Protein AF-A0AAE3IXN6-F1 (afdb_monomer)

pLDDT: mean 82.06, std 19.09, range [36.88, 98.06]

Foldseek 3Di:
DDDDDDDDDDDDDDDDDDDDDDDDPDDPPDPDDPPPPPPPCPDDPLCVVLVVQVWHWDWDADPVGIFIWTAHPVGDIDGSVVVVCVVCVDDDPPPDQLQVVLVVQVWHADPPPQWTQHPVRDIDRSVVVSVVVCVVVPPPDDQLCVVLVVQVWHWDWDADPVRDIFIWTQHPVRDIDGSVVVSVVVVD

Structure (mmCIF, N/CA/C/O backbone):
data_AF-A0AAE3IXN6-F1
#
_entry.id   AF-A0AAE3IXN6-F1
#
loop_
_atom_site.group_PDB
_atom_site.id
_atom_site.type_symbol
_atom_site.label_atom_id
_atom_site.label_alt_id
_atom_site.label_comp_id
_atom_site.label_asym_id
_atom_site.label_entity_id
_atom_site.label_seq_id
_atom_site.pdbx_PDB_ins_code
_atom_site.Cartn_x
_atom_site.Cartn_y
_atom_site.Cartn_z
_atom_site.occupancy
_atom_site.B_iso_or_equiv
_atom_site.auth_seq_id
_atom_site.auth_comp_id
_atom_site.auth_asym_id
_atom_site.auth_atom_id
_atom_site.pdbx_PDB_model_num
ATOM 1 N N . MET A 1 1 ? 26.794 89.512 37.791 1.00 39.97 1 MET A N 1
ATOM 2 C CA . MET A 1 1 ? 26.895 89.174 39.229 1.00 39.97 1 MET A CA 1
ATOM 3 C C . MET A 1 1 ? 25.916 90.018 40.032 1.00 39.97 1 MET A C 1
ATOM 5 O O . MET A 1 1 ? 26.066 91.231 40.063 1.00 39.97 1 MET A O 1
ATOM 9 N N . LYS A 1 2 ? 24.921 89.385 40.660 1.00 36.88 2 LYS A N 1
ATOM 10 C CA . LYS A 1 2 ? 24.116 89.926 41.770 1.00 36.88 2 LYS A CA 1
ATOM 11 C C . LYS A 1 2 ? 23.494 88.700 42.472 1.00 36.88 2 LYS A C 1
ATOM 13 O O . LYS A 1 2 ? 22.852 87.924 41.767 1.00 36.88 2 LYS A O 1
ATOM 18 N N . PRO A 1 3 ? 23.801 88.416 43.750 1.00 42.72 3 PRO A N 1
ATOM 19 C CA . PRO A 1 3 ? 23.493 87.119 44.357 1.00 42.72 3 PRO A CA 1
ATOM 20 C C . PRO A 1 3 ? 22.043 87.000 44.851 1.00 42.72 3 PRO A C 1
ATOM 22 O O . PRO A 1 3 ? 21.331 87.991 44.989 1.00 42.72 3 PRO A O 1
ATOM 25 N N . SER A 1 4 ? 21.639 85.752 45.102 1.00 46.09 4 SER A N 1
ATOM 26 C CA . SER A 1 4 ? 20.336 85.350 45.663 1.00 46.09 4 SER A CA 1
ATOM 27 C C . SER A 1 4 ? 20.307 85.450 47.204 1.00 46.09 4 SER A C 1
ATOM 29 O O . SER A 1 4 ? 21.249 85.977 47.789 1.00 46.09 4 SER A O 1
ATOM 31 N N . ILE A 1 5 ? 19.274 84.837 47.815 1.00 49.41 5 ILE A N 1
ATOM 32 C CA . ILE A 1 5 ? 18.905 84.690 49.249 1.00 49.41 5 ILE A CA 1
ATOM 33 C C . ILE A 1 5 ? 17.686 85.578 49.582 1.00 49.41 5 ILE A C 1
ATOM 35 O O . ILE A 1 5 ? 17.709 86.768 49.301 1.00 49.41 5 ILE A O 1
ATOM 39 N N . GLY A 1 6 ? 16.592 85.082 50.177 1.00 40.25 6 GLY A N 1
ATOM 40 C CA . GLY A 1 6 ? 16.242 83.704 50.560 1.00 40.25 6 GLY A CA 1
ATOM 41 C C . GLY A 1 6 ? 15.342 83.655 51.810 1.00 40.25 6 GLY A C 1
ATOM 42 O O . GLY A 1 6 ? 15.156 84.669 52.468 1.00 40.25 6 GLY A O 1
ATOM 43 N N . PHE A 1 7 ? 14.866 82.454 52.161 1.00 43.09 7 PHE A N 1
ATOM 44 C CA . PHE A 1 7 ? 14.302 82.068 53.473 1.00 43.09 7 PHE A CA 1
ATOM 45 C C . PHE A 1 7 ? 12.886 82.551 53.915 1.00 43.09 7 PHE A C 1
ATOM 47 O O . PHE A 1 7 ? 12.708 83.555 54.594 1.00 43.09 7 PHE A O 1
ATOM 54 N N . THR A 1 8 ? 11.932 81.615 53.750 1.00 37.69 8 THR A N 1
ATOM 55 C CA . THR A 1 8 ? 11.086 80.982 54.807 1.00 37.69 8 THR A CA 1
ATOM 56 C C . THR A 1 8 ? 9.690 81.468 55.264 1.00 37.69 8 THR A C 1
ATOM 58 O O . THR A 1 8 ? 9.488 82.601 55.673 1.00 37.69 8 THR A O 1
ATOM 61 N N . PHE A 1 9 ? 8.846 80.427 55.442 1.00 41.91 9 PHE A N 1
ATOM 62 C CA . PHE A 1 9 ? 7.819 80.174 56.482 1.00 41.91 9 PHE A CA 1
ATOM 63 C C . PHE A 1 9 ? 6.418 80.830 56.418 1.00 41.91 9 PHE A C 1
ATOM 65 O O . PHE A 1 9 ? 6.248 81.929 55.913 1.00 41.91 9 PHE A O 1
ATOM 72 N N . ILE A 1 10 ? 5.450 80.121 57.053 1.00 51.53 10 ILE A N 1
ATOM 73 C CA . ILE A 1 10 ? 4.076 80.540 57.458 1.00 51.53 10 ILE A CA 1
ATOM 74 C C . ILE A 1 10 ? 3.079 80.681 56.271 1.00 51.53 10 ILE A C 1
ATOM 76 O O . ILE A 1 10 ? 3.419 81.244 55.245 1.00 51.53 10 ILE A O 1
ATOM 80 N N . SER A 1 11 ? 1.825 80.186 56.290 1.00 48.50 11 SER A N 1
ATOM 81 C CA . SER A 1 11 ? 1.060 79.365 57.258 1.00 48.50 11 SER A CA 1
ATOM 82 C C . SER A 1 11 ? -0.047 78.532 56.568 1.00 48.50 11 SER A C 1
ATOM 84 O O . SER A 1 11 ? -0.510 78.850 55.479 1.00 48.50 11 SER A O 1
ATOM 86 N N . LYS A 1 12 ? -0.541 77.509 57.283 1.00 43.62 12 LYS A N 1
ATOM 87 C CA . LYS A 1 12 ? -1.856 76.851 57.121 1.00 43.62 12 LYS A CA 1
ATOM 88 C C . LYS A 1 12 ? -3.003 77.858 56.866 1.00 43.62 12 LYS A C 1
ATOM 90 O O . LYS A 1 12 ? -3.070 78.841 57.609 1.00 43.62 12 LYS A O 1
ATOM 95 N N . ARG A 1 13 ? -4.004 77.494 56.039 1.00 50.91 13 ARG A N 1
ATOM 96 C CA . ARG A 1 13 ? -5.366 77.046 56.471 1.00 50.91 13 ARG A CA 1
ATOM 97 C C . ARG A 1 13 ? -6.358 76.839 55.298 1.00 50.91 13 ARG A C 1
ATOM 99 O O . ARG A 1 13 ? -6.467 77.709 54.456 1.00 50.91 13 ARG A O 1
ATOM 106 N N . LEU A 1 14 ? -7.113 75.730 55.382 1.00 47.62 14 LEU A N 1
ATOM 107 C CA . LEU A 1 14 ? -8.522 75.467 54.982 1.00 47.62 14 LEU A CA 1
ATOM 108 C C . LEU A 1 14 ? -9.118 75.936 53.626 1.00 47.62 14 LEU A C 1
ATOM 110 O O . LEU A 1 14 ? -8.958 77.076 53.217 1.00 47.62 14 LEU A O 1
ATOM 114 N N . THR A 1 15 ? -10.044 75.095 53.119 1.00 48.94 15 THR A N 1
ATOM 115 C CA . THR A 1 15 ? -11.149 75.381 52.157 1.00 48.94 15 THR A CA 1
ATOM 116 C C . THR A 1 15 ? -10.756 75.787 50.716 1.00 48.94 15 THR A C 1
ATOM 118 O O . THR A 1 15 ? -9.738 76.429 50.518 1.00 48.94 15 THR A O 1
ATOM 121 N N . ALA A 1 16 ? -11.491 75.434 49.646 1.00 48.00 16 ALA A N 1
ATOM 122 C CA . ALA A 1 16 ? -12.762 74.694 49.508 1.00 48.00 16 ALA A CA 1
ATOM 123 C C . ALA A 1 16 ? -12.749 73.701 48.304 1.00 48.00 16 ALA A C 1
ATOM 125 O O . ALA A 1 16 ? -11.722 73.504 47.664 1.00 48.00 16 ALA A O 1
ATOM 126 N N . LEU A 1 17 ? -13.893 73.054 48.044 1.00 46.88 17 LEU A N 1
ATOM 127 C CA . LEU A 1 17 ? -14.167 72.033 47.006 1.00 46.88 17 LEU A CA 1
ATOM 128 C C . LEU A 1 17 ? -14.780 72.674 45.722 1.00 46.88 17 LEU A C 1
ATOM 130 O O . LEU A 1 17 ? -15.096 73.858 45.779 1.00 46.88 17 LEU A O 1
ATOM 134 N N . ILE A 1 18 ? -15.080 71.872 44.669 1.00 53.38 18 ILE A N 1
ATOM 135 C CA . ILE A 1 18 ? -15.956 72.179 43.485 1.00 53.38 18 ILE A CA 1
ATOM 136 C C . ILE A 1 18 ? -15.229 73.043 42.414 1.00 53.38 18 ILE A C 1
ATOM 138 O O . ILE A 1 18 ? -14.608 74.028 42.787 1.00 53.38 18 ILE A O 1
ATOM 142 N N . LEU A 1 19 ? -15.198 72.815 41.082 1.00 43.69 19 LEU A N 1
ATOM 143 C CA . LEU A 1 19 ? -15.703 71.861 40.040 1.00 43.69 19 LEU A CA 1
ATOM 144 C C . LEU A 1 19 ? -14.675 71.929 38.851 1.00 43.69 19 LEU A C 1
ATOM 146 O O . LEU A 1 19 ? -13.867 72.853 38.861 1.00 43.69 19 LEU A O 1
ATOM 150 N N . LEU A 1 20 ? -14.572 71.132 37.768 1.00 52.44 20 LEU A N 1
ATOM 151 C CA . LEU A 1 20 ? -15.199 69.934 37.141 1.00 52.44 20 LEU A CA 1
ATOM 152 C C . LEU A 1 20 ? -14.191 68.740 37.207 1.00 52.44 20 LEU A C 1
ATOM 154 O O . LEU A 1 20 ? -13.102 68.926 37.739 1.00 52.44 20 LEU A O 1
ATOM 158 N N . ILE A 1 21 ? -14.391 67.473 36.801 1.00 59.03 21 ILE A N 1
ATOM 159 C CA . ILE A 1 21 ? -15.314 66.687 35.937 1.00 59.03 21 ILE A CA 1
ATOM 160 C C . ILE A 1 21 ? -14.877 66.461 34.462 1.00 59.03 21 ILE A C 1
ATOM 162 O O . ILE A 1 21 ? -15.082 67.298 33.593 1.00 59.03 21 ILE A O 1
ATOM 166 N N . ALA A 1 22 ? -14.373 65.235 34.237 1.00 52.53 22 ALA A N 1
ATOM 167 C CA . ALA A 1 22 ? -14.357 64.399 33.022 1.00 52.53 22 ALA A CA 1
ATOM 168 C C . ALA A 1 22 ? -13.796 64.951 31.690 1.00 52.53 22 ALA A C 1
ATOM 170 O O . ALA A 1 22 ? -14.487 65.601 30.909 1.00 52.53 22 ALA A O 1
ATOM 171 N N . THR A 1 23 ? -12.588 64.499 31.335 1.00 58.66 23 THR A N 1
ATOM 172 C CA . THR A 1 23 ? -12.151 64.396 29.934 1.00 58.66 23 THR A CA 1
ATOM 173 C C . THR A 1 23 ? -12.966 63.327 29.195 1.00 58.66 23 THR A C 1
ATOM 175 O O . THR A 1 23 ? -13.187 62.225 29.697 1.00 58.66 23 THR A O 1
ATOM 178 N N . PHE A 1 24 ? -13.427 63.657 27.988 1.00 53.34 24 PHE A N 1
ATOM 179 C CA . PHE A 1 24 ? -14.389 62.858 27.225 1.00 53.34 24 PHE A CA 1
ATOM 180 C C . PHE A 1 24 ? -13.701 61.691 26.489 1.00 53.34 24 PHE A C 1
ATOM 182 O O . PHE A 1 24 ? -13.353 61.787 25.313 1.00 53.34 24 PHE A O 1
ATOM 189 N N . GLY A 1 25 ? -13.454 60.593 27.208 1.00 53.88 25 GLY A N 1
ATOM 190 C CA . GLY A 1 25 ? -12.838 59.377 26.670 1.00 53.88 25 GLY A CA 1
ATOM 191 C C . GLY A 1 25 ? -13.779 58.592 25.754 1.00 53.88 25 GLY A C 1
ATOM 192 O O . GLY A 1 25 ? -14.397 57.629 26.198 1.00 53.88 25 GLY A O 1
ATOM 193 N N . ILE A 1 26 ? -13.881 58.993 24.483 1.00 60.22 26 ILE A N 1
ATOM 194 C CA . ILE A 1 26 ? -14.631 58.250 23.460 1.00 60.22 26 ILE A CA 1
ATOM 195 C C . ILE A 1 26 ? -13.911 56.925 23.190 1.00 60.22 26 ILE A C 1
ATOM 197 O O . ILE A 1 26 ? -12.890 56.886 22.503 1.00 60.22 26 ILE A O 1
ATOM 201 N N . THR A 1 27 ? -14.445 55.828 23.722 1.00 58.03 27 THR A N 1
ATOM 202 C CA . THR A 1 27 ? -14.003 54.484 23.356 1.00 58.03 27 THR A CA 1
ATOM 203 C C . THR A 1 27 ? -14.466 54.171 21.935 1.00 58.03 27 THR A C 1
ATOM 205 O O . THR A 1 27 ? -15.652 54.249 21.616 1.00 58.03 27 THR A O 1
ATOM 208 N N . ILE A 1 28 ? -13.522 53.813 21.063 1.00 56.34 28 ILE A N 1
ATOM 209 C CA . ILE A 1 28 ? -13.835 53.344 19.711 1.00 56.34 28 ILE A CA 1
ATOM 210 C C . ILE A 1 28 ? -14.429 51.941 19.853 1.00 56.34 28 ILE A C 1
ATOM 212 O O . ILE A 1 28 ? -13.701 50.958 19.987 1.00 56.34 28 ILE A O 1
ATOM 216 N N . PHE A 1 29 ? -15.758 51.854 19.885 1.00 56.28 29 PHE A N 1
ATOM 217 C CA . PHE A 1 29 ? -16.466 50.579 19.915 1.00 56.28 29 PHE A CA 1
ATOM 218 C C . PHE A 1 29 ? -16.422 49.957 18.516 1.00 56.28 29 PHE A C 1
ATOM 220 O O . PHE A 1 29 ? -17.331 50.146 17.711 1.00 56.28 29 PHE A O 1
ATOM 227 N N . SER A 1 30 ? -15.328 49.260 18.208 1.00 61.34 30 SER A N 1
ATOM 228 C CA . SER A 1 30 ? -15.208 48.476 16.980 1.00 61.34 30 SER A CA 1
ATOM 229 C C . SER A 1 30 ? -16.213 47.319 17.015 1.00 61.34 30 SER A C 1
ATOM 231 O O . SER A 1 30 ? -16.091 46.460 17.892 1.00 61.34 30 SER A O 1
ATOM 233 N N . PRO A 1 31 ? -17.180 47.240 16.083 1.00 56.56 31 PRO A N 1
ATOM 234 C CA . PRO A 1 31 ? -17.966 46.032 15.902 1.00 56.56 31 PRO A CA 1
ATOM 235 C C . PRO A 1 31 ? -17.074 44.997 15.208 1.00 56.56 31 PRO A C 1
ATOM 237 O O . PRO A 1 31 ? -17.004 44.960 13.983 1.00 56.56 31 PRO A O 1
ATOM 240 N N . SER A 1 32 ? -16.344 44.198 15.990 1.00 52.75 32 SER A N 1
ATOM 241 C CA . SER A 1 32 ? -15.587 43.061 15.456 1.00 52.75 32 SER A CA 1
ATOM 242 C C . SER A 1 32 ? -16.515 42.128 14.680 1.00 52.75 32 SER A C 1
ATOM 244 O O . SER A 1 32 ? -17.648 41.876 15.100 1.00 52.75 32 SER A O 1
ATOM 246 N N . ASP A 1 33 ? -16.031 41.646 13.539 1.00 52.72 33 ASP A N 1
ATOM 247 C CA . ASP A 1 33 ? -16.849 41.004 12.520 1.00 52.72 33 ASP A CA 1
ATOM 248 C C . ASP A 1 33 ? -17.653 39.815 13.054 1.00 52.72 33 ASP A C 1
ATOM 250 O O . ASP A 1 33 ? -17.122 38.871 13.636 1.00 52.72 33 ASP A O 1
ATOM 254 N N . THR A 1 34 ? -18.956 39.846 12.785 1.00 50.12 34 THR A N 1
ATOM 255 C CA . THR A 1 34 ? -19.866 38.705 12.950 1.00 50.12 34 THR A CA 1
ATOM 256 C C . THR A 1 34 ? -20.477 38.313 11.607 1.00 50.12 34 THR A C 1
ATOM 258 O O . THR A 1 34 ? -21.665 38.011 11.496 1.00 50.12 34 THR A O 1
ATOM 261 N N . LEU A 1 35 ? -19.620 38.216 10.581 1.00 52.38 35 LEU A N 1
ATOM 262 C CA . LEU A 1 35 ? -19.821 37.173 9.579 1.00 52.38 35 LEU A CA 1
ATOM 263 C C . LEU A 1 35 ? -19.609 35.833 10.288 1.00 52.38 35 LEU A C 1
ATOM 265 O O . LEU A 1 35 ? -18.499 35.311 10.356 1.00 52.38 35 LEU A O 1
ATOM 269 N N . ALA A 1 36 ? -20.692 35.301 10.853 1.00 53.06 36 ALA A N 1
ATOM 270 C CA . ALA A 1 36 ? -20.756 33.897 11.202 1.00 53.06 36 ALA A CA 1
ATOM 271 C C . ALA A 1 36 ? -20.635 33.113 9.892 1.00 53.06 36 ALA A C 1
ATOM 273 O O . ALA A 1 36 ? 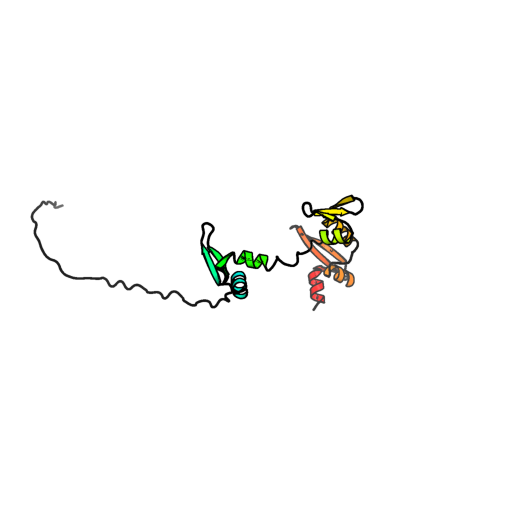-21.581 33.069 9.103 1.00 53.06 36 ALA A O 1
ATOM 274 N N . ASP A 1 37 ? -19.448 32.558 9.647 1.00 48.81 37 ASP A N 1
ATOM 275 C CA . ASP A 1 37 ? -19.230 31.618 8.559 1.00 48.81 37 ASP A CA 1
ATOM 276 C C . ASP A 1 37 ? -20.262 30.494 8.683 1.00 48.81 37 ASP A C 1
ATOM 278 O O . ASP A 1 37 ? -20.284 29.755 9.669 1.00 48.81 37 ASP A O 1
ATOM 282 N N . ALA A 1 38 ? -21.127 30.368 7.677 1.00 55.22 38 ALA A N 1
ATOM 283 C CA . ALA A 1 38 ? -22.054 29.250 7.548 1.00 55.22 38 ALA A CA 1
ATOM 284 C C . ALA A 1 38 ? -21.316 28.017 6.996 1.00 55.22 38 ALA A C 1
ATOM 286 O O . ALA A 1 38 ? -21.813 27.320 6.108 1.00 55.22 38 ALA A O 1
ATOM 287 N N . GLY A 1 39 ? -20.109 27.775 7.516 1.00 53.00 39 GLY A N 1
ATOM 288 C CA . GLY A 1 39 ? -19.308 26.603 7.234 1.00 53.00 39 GLY A CA 1
ATOM 289 C C . GLY A 1 39 ? -20.132 25.364 7.545 1.00 53.00 39 GLY A C 1
ATOM 290 O O . GLY A 1 39 ? -20.811 25.293 8.573 1.00 53.00 39 GLY A O 1
ATOM 291 N N . VAL A 1 40 ? -20.113 24.401 6.623 1.00 53.16 40 VAL A N 1
ATOM 292 C CA . VAL A 1 40 ? -20.926 23.187 6.721 1.00 53.16 40 VAL A CA 1
ATOM 293 C C . VAL A 1 40 ? -20.535 22.440 7.992 1.00 53.16 40 VAL A C 1
ATOM 295 O O . VAL A 1 40 ? -19.492 21.788 8.053 1.00 53.16 40 VAL A O 1
ATOM 298 N N . THR A 1 41 ? -21.382 22.539 9.016 1.00 64.19 41 THR A N 1
ATOM 299 C CA . THR A 1 41 ? -21.223 21.836 10.285 1.00 64.19 41 THR A CA 1
ATOM 300 C C . THR A 1 41 ? -21.509 20.359 10.064 1.00 64.19 41 THR A C 1
ATOM 302 O O . THR A 1 41 ? -22.615 19.875 10.297 1.00 64.19 41 THR A O 1
ATOM 305 N N . LEU A 1 42 ? -20.489 19.636 9.590 1.00 78.75 42 LEU A N 1
ATOM 306 C CA . LEU A 1 42 ? -20.501 18.182 9.514 1.00 78.75 42 LEU A CA 1
ATOM 307 C C . LEU A 1 42 ? -20.862 17.644 10.902 1.00 78.75 42 LEU A C 1
ATOM 309 O O . LEU A 1 42 ? -20.085 17.768 11.852 1.00 78.75 42 LEU A O 1
ATOM 313 N N . ALA A 1 43 ? -22.080 17.119 11.026 1.00 88.56 43 ALA A N 1
ATOM 314 C CA . ALA A 1 43 ? -22.611 16.676 12.301 1.00 88.56 43 ALA A CA 1
ATOM 315 C C . ALA A 1 43 ? -21.716 15.567 12.867 1.00 88.56 43 ALA A C 1
ATOM 317 O O . ALA A 1 43 ? -21.318 14.662 12.135 1.00 88.56 43 ALA A O 1
ATOM 318 N N . ASN A 1 44 ? -21.396 15.641 14.163 1.00 90.38 44 ASN A N 1
ATOM 319 C CA . ASN A 1 44 ? -20.577 14.628 14.827 1.00 90.38 44 ASN A CA 1
ATOM 320 C C . ASN A 1 44 ? -21.229 13.239 14.631 1.00 90.38 44 ASN A C 1
ATOM 322 O O . ASN A 1 44 ? -22.319 13.038 15.173 1.00 90.38 44 ASN A O 1
ATOM 326 N N . PRO A 1 45 ? -20.588 12.279 13.932 1.00 93.69 45 PRO A N 1
ATOM 327 C CA . PRO A 1 45 ? -21.184 10.972 13.655 1.00 93.69 45 PRO A CA 1
ATOM 328 C C . PRO A 1 45 ? -21.611 10.219 14.919 1.00 93.69 45 PRO A C 1
ATOM 330 O O . PRO A 1 45 ? -22.672 9.605 14.935 1.00 93.69 45 PRO A O 1
ATOM 333 N N . ALA A 1 46 ? -20.852 10.339 16.012 1.00 94.94 46 ALA A N 1
ATOM 334 C CA . ALA A 1 46 ? -21.201 9.741 17.300 1.00 94.94 46 ALA A CA 1
ATOM 335 C C . ALA A 1 46 ? -22.413 10.415 17.975 1.00 94.94 46 ALA A C 1
ATOM 337 O O . ALA A 1 46 ? -23.145 9.772 18.726 1.00 94.94 46 ALA A O 1
ATOM 338 N N . ALA A 1 47 ? -22.653 11.702 17.702 1.00 95.38 47 ALA A N 1
ATOM 339 C CA . ALA A 1 47 ? -23.844 12.405 18.177 1.00 95.38 47 ALA A CA 1
ATOM 340 C C . ALA A 1 47 ? -25.081 12.054 17.340 1.00 95.38 47 ALA A C 1
ATOM 342 O O . ALA A 1 47 ? -26.143 11.831 17.912 1.00 95.38 47 ALA A O 1
ATOM 343 N N . VAL A 1 48 ? -24.929 11.962 16.013 1.00 95.38 48 VAL A N 1
ATOM 344 C CA . VAL A 1 48 ? -25.989 11.506 15.097 1.00 95.38 48 VAL A CA 1
ATOM 345 C C . VAL A 1 48 ? -26.405 10.082 15.459 1.00 95.38 48 VAL A C 1
ATOM 347 O O . VAL A 1 48 ? -27.563 9.868 15.793 1.00 95.38 48 VAL A O 1
ATOM 350 N N . TYR A 1 49 ? -25.450 9.150 15.542 1.00 95.31 49 TYR A N 1
ATOM 351 C CA . TYR A 1 49 ? -25.723 7.762 15.918 1.00 95.31 49 TYR A CA 1
ATOM 352 C C . TYR A 1 49 ? -26.426 7.650 17.279 1.00 95.31 49 TYR A C 1
ATOM 354 O O . TYR A 1 49 ? -27.423 6.945 17.396 1.00 95.31 49 TYR A O 1
ATOM 362 N N . CYS A 1 50 ? -25.970 8.391 18.297 1.00 96.19 50 CYS A N 1
ATOM 363 C CA . CYS A 1 50 ? -26.637 8.432 19.601 1.00 96.19 50 CYS A CA 1
ATOM 364 C C . CYS A 1 50 ? -28.120 8.840 19.499 1.00 96.19 50 CYS A C 1
ATOM 366 O O . CYS A 1 50 ? -28.974 8.215 20.126 1.00 96.19 50 CYS A O 1
ATOM 368 N N . ILE A 1 51 ? -28.427 9.863 18.694 1.00 95.06 51 ILE A N 1
ATOM 369 C CA . ILE A 1 51 ? -29.794 10.355 18.475 1.00 95.06 51 ILE A CA 1
ATOM 370 C C . ILE A 1 51 ? -30.622 9.340 17.670 1.00 95.06 51 ILE A C 1
ATOM 372 O O . ILE A 1 51 ? -31.780 9.104 18.011 1.00 95.06 51 ILE A O 1
ATOM 376 N N . ASP A 1 52 ? -30.027 8.681 16.673 1.00 95.25 52 ASP A N 1
ATOM 377 C CA . ASP A 1 52 ? -30.677 7.635 15.872 1.00 95.25 52 ASP A CA 1
ATOM 378 C C . ASP A 1 52 ? -31.006 6.377 16.699 1.00 95.25 52 ASP A C 1
ATOM 380 O O . ASP A 1 52 ? -32.010 5.714 16.441 1.00 95.25 52 ASP A O 1
ATOM 384 N N . GLN A 1 53 ? -30.226 6.075 17.747 1.00 94.31 53 GLN A N 1
ATOM 385 C CA . GLN A 1 53 ? -30.566 5.050 18.748 1.00 94.31 53 GLN A CA 1
ATOM 386 C C . GLN A 1 53 ? -31.636 5.509 19.765 1.00 94.31 53 GLN A C 1
ATOM 388 O O . GLN A 1 53 ? -31.982 4.761 20.680 1.00 94.31 53 GLN A O 1
ATOM 393 N N . GLY A 1 54 ? -32.169 6.730 19.642 1.00 94.88 54 GLY A N 1
ATOM 394 C CA . GLY A 1 54 ? -33.136 7.312 20.581 1.00 94.88 54 GLY A CA 1
ATOM 395 C C . GLY A 1 54 ? -32.518 7.859 21.875 1.00 94.88 54 GLY A C 1
ATOM 396 O O . GLY A 1 54 ? -33.245 8.152 22.826 1.00 94.88 54 GLY A O 1
ATOM 397 N N . GLY A 1 55 ? -31.191 7.990 21.930 1.00 95.94 55 GLY A N 1
ATOM 398 C CA . GLY A 1 55 ? -30.457 8.578 23.045 1.00 95.94 55 GLY A CA 1
ATOM 399 C C . GLY A 1 55 ? -30.321 10.102 22.955 1.00 95.94 55 GLY A C 1
ATOM 400 O O . GLY A 1 55 ? -30.547 10.735 21.924 1.00 95.94 55 GLY A O 1
ATOM 401 N N . PHE A 1 56 ? -29.910 10.713 24.064 1.00 96.69 56 PHE A N 1
ATOM 402 C CA . PHE A 1 56 ? -29.548 12.124 24.146 1.00 96.69 56 PHE A CA 1
ATOM 403 C C . PHE A 1 56 ? -28.024 12.279 24.182 1.00 96.69 56 PHE A C 1
ATOM 405 O O . PHE A 1 56 ? -27.371 11.840 25.133 1.00 96.69 56 PHE A O 1
ATOM 412 N N . TYR A 1 57 ? -27.455 12.944 23.175 1.00 96.50 57 TYR A N 1
ATOM 413 C CA . TYR A 1 57 ? -26.030 13.275 23.145 1.00 96.50 57 TYR A CA 1
ATOM 414 C C . TYR A 1 57 ? -25.715 14.488 24.033 1.00 96.50 57 TYR A C 1
ATOM 416 O O . TYR A 1 57 ? -26.345 15.541 23.922 1.00 96.50 57 TYR A O 1
ATOM 424 N N . GLY A 1 58 ? -24.686 14.373 24.870 1.00 94.56 58 GLY A N 1
ATOM 425 C CA . GLY A 1 58 ? -24.140 15.469 25.669 1.00 94.56 58 GLY A CA 1
ATOM 426 C C . GLY A 1 58 ? -22.614 15.524 25.623 1.00 94.56 58 GLY A C 1
ATOM 427 O O . GLY A 1 58 ? -21.956 14.603 25.148 1.00 94.56 58 GLY A O 1
ATOM 428 N N . GLN A 1 59 ? -22.035 16.601 26.157 1.00 94.50 59 GLN A N 1
ATOM 429 C CA . GLN A 1 59 ? -20.607 16.646 26.484 1.00 94.50 59 GLN A CA 1
ATOM 430 C C . GLN A 1 59 ? -20.404 16.514 27.992 1.00 94.50 59 GLN A C 1
ATOM 432 O O . GLN A 1 59 ? -21.150 17.092 28.785 1.00 94.50 59 GLN A O 1
ATOM 437 N N . LYS A 1 60 ? -19.357 15.787 28.369 1.00 95.06 60 LYS A N 1
ATOM 438 C CA . LYS A 1 60 ? -18.896 15.579 29.742 1.00 95.06 60 LYS A CA 1
ATOM 439 C C . LYS A 1 60 ? -17.444 16.044 29.838 1.00 95.06 60 LYS A C 1
ATOM 441 O O . LYS A 1 60 ? -16.726 16.035 28.840 1.00 95.06 60 LYS A O 1
ATOM 446 N N . ARG A 1 61 ? -17.022 16.505 31.015 1.00 95.12 61 ARG A N 1
ATOM 447 C CA . ARG A 1 61 ? -15.654 16.979 31.266 1.00 95.12 61 ARG A CA 1
ATOM 448 C C . ARG A 1 61 ? -15.073 16.276 32.480 1.00 95.12 61 ARG A C 1
ATOM 450 O O . ARG A 1 61 ? -15.740 16.180 33.507 1.00 95.12 61 ARG A O 1
ATOM 457 N N . ASP A 1 62 ? -13.837 15.836 32.335 1.00 90.69 62 ASP A N 1
ATOM 458 C CA . ASP A 1 62 ? -13.045 15.132 33.336 1.00 90.69 62 ASP A CA 1
ATOM 459 C C . ASP A 1 62 ? -11.574 15.586 33.252 1.00 90.69 62 ASP A C 1
ATOM 461 O O . ASP A 1 62 ? -11.251 16.570 32.582 1.00 90.69 62 ASP A O 1
ATOM 465 N N . GLU A 1 63 ? -10.684 14.895 33.961 1.00 94.69 63 GLU A N 1
ATOM 466 C CA . GLU A 1 63 ? -9.258 15.228 34.064 1.00 94.69 63 GLU A CA 1
ATOM 467 C C . GLU A 1 63 ? -8.508 15.121 32.721 1.00 94.69 63 GLU A C 1
ATOM 469 O O . GLU A 1 63 ? -7.503 15.802 32.526 1.00 94.69 63 GLU A O 1
ATOM 474 N N . ASN A 1 64 ? -9.020 14.330 31.770 1.00 87.06 64 ASN A N 1
ATOM 475 C CA . ASN A 1 64 ? -8.430 14.115 30.445 1.00 87.06 64 ASN A CA 1
ATOM 476 C C . ASN A 1 64 ? -8.955 15.096 29.379 1.00 87.06 64 ASN A C 1
ATOM 478 O O . ASN A 1 64 ? -8.471 15.090 28.247 1.00 87.06 64 ASN A O 1
ATOM 482 N N . GLY A 1 65 ? -9.943 15.938 29.707 1.00 92.00 65 GLY A N 1
ATOM 483 C CA . GLY A 1 65 ? -10.517 16.919 28.785 1.00 92.00 65 GLY A CA 1
ATOM 484 C C . GLY A 1 65 ? -12.041 16.867 28.713 1.00 92.00 65 GLY A C 1
ATOM 485 O O . GLY A 1 65 ? -12.719 16.708 29.723 1.00 92.00 65 GLY A O 1
ATOM 486 N N . SER A 1 66 ? -12.602 17.091 27.519 1.00 93.50 66 SER A N 1
ATOM 487 C CA . SER A 1 66 ? -14.056 17.051 27.284 1.00 93.50 66 SER A CA 1
ATOM 488 C C . SER A 1 66 ? -14.386 16.000 26.223 1.00 93.50 66 SER A C 1
ATOM 490 O O . SER A 1 66 ? -13.833 16.060 25.127 1.00 93.50 66 SER A O 1
ATOM 492 N N . HIS A 1 67 ? -15.279 15.064 26.541 1.00 94.06 67 HIS A N 1
ATOM 493 C CA . HIS A 1 67 ? -15.683 13.953 25.675 1.00 94.06 67 HIS A CA 1
ATOM 494 C C . HIS A 1 67 ? -17.204 13.943 25.443 1.00 94.06 67 HIS A C 1
ATOM 496 O O . HIS A 1 67 ? -17.961 14.627 26.138 1.00 94.06 67 HIS A O 1
ATOM 502 N N . GLY A 1 68 ? -17.660 13.200 24.432 1.00 95.81 68 GLY A N 1
ATOM 503 C CA . GLY A 1 68 ? -19.079 13.063 24.099 1.00 95.81 68 GLY A CA 1
ATOM 504 C C . GLY A 1 68 ? -19.693 11.838 24.769 1.00 95.81 68 GLY A C 1
ATOM 505 O O . GLY A 1 68 ? -19.167 10.742 24.618 1.00 95.81 68 GLY A O 1
ATOM 506 N N . VAL A 1 69 ? -20.816 11.998 25.466 1.00 97.38 69 VAL A N 1
ATOM 507 C CA . VAL A 1 69 ? -21.571 10.885 26.062 1.00 97.38 69 VAL A CA 1
ATOM 508 C C . VAL A 1 69 ? -22.929 10.734 25.395 1.00 97.38 69 VAL A C 1
ATOM 510 O O . VAL A 1 69 ? -23.590 11.727 25.090 1.00 97.38 69 VAL A O 1
ATOM 513 N N . CYS A 1 70 ? -23.360 9.492 25.201 1.00 97.44 70 CYS A N 1
ATOM 514 C CA . CYS A 1 70 ? -24.736 9.167 24.859 1.00 97.44 70 CYS A CA 1
ATOM 515 C C . CYS A 1 70 ? -25.483 8.736 26.121 1.00 97.44 70 CYS A C 1
ATOM 517 O O . CYS A 1 70 ? -24.959 7.923 26.886 1.00 97.44 70 CYS A O 1
ATOM 519 N N . ARG A 1 71 ? -26.689 9.273 26.347 1.00 97.62 71 ARG A N 1
ATOM 520 C CA . ARG A 1 71 ? -27.566 8.863 27.451 1.00 97.62 71 ARG A CA 1
ATOM 521 C C . ARG A 1 71 ? -28.884 8.307 26.929 1.00 97.62 71 ARG A C 1
ATOM 523 O O . ARG A 1 71 ? -29.643 9.022 26.281 1.00 97.62 71 ARG A O 1
ATOM 530 N N . MET A 1 72 ? -29.150 7.048 27.238 1.00 94.81 72 MET A N 1
ATOM 531 C CA . MET A 1 72 ? -30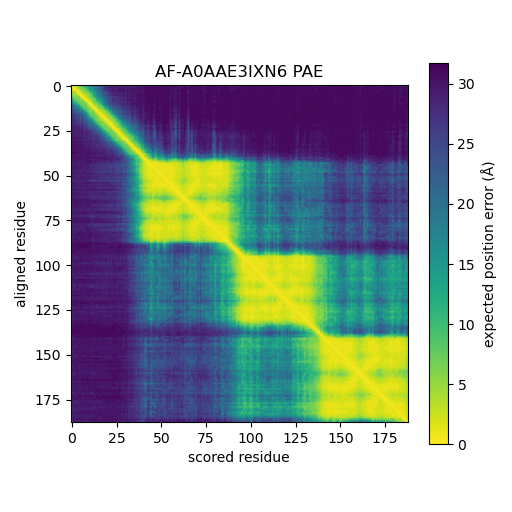.314 6.295 26.782 1.00 94.81 72 MET A CA 1
ATOM 532 C C . MET A 1 72 ? -31.542 6.554 27.673 1.00 94.81 72 MET A C 1
ATOM 534 O O . MET A 1 72 ? -31.434 7.080 28.784 1.00 94.81 72 MET A O 1
ATOM 538 N N . SER A 1 73 ? -32.736 6.200 27.187 1.00 93.25 73 SER A N 1
ATOM 539 C CA . SER A 1 73 ? -34.014 6.471 27.869 1.00 93.25 73 SER A CA 1
ATOM 540 C C . SER A 1 73 ? -34.241 5.675 29.163 1.00 93.25 73 SER A C 1
ATOM 542 O O . SER A 1 73 ? -35.124 6.019 29.944 1.00 93.25 73 SER A O 1
ATOM 544 N N . ASP A 1 74 ? -33.466 4.615 29.387 1.00 93.75 74 ASP A N 1
ATOM 545 C CA . ASP A 1 74 ? -33.416 3.831 30.629 1.00 93.75 74 ASP A CA 1
ATOM 546 C C . ASP A 1 74 ? -32.518 4.474 31.710 1.00 93.75 74 ASP A C 1
ATOM 548 O O . ASP A 1 74 ? -32.537 4.047 32.864 1.00 93.75 74 ASP A O 1
ATOM 552 N N . GLY A 1 75 ? -31.757 5.515 31.350 1.00 89.81 75 GLY A N 1
ATOM 553 C CA . GLY A 1 75 ? -30.776 6.190 32.198 1.00 89.81 75 GLY A CA 1
ATOM 554 C C . GLY A 1 75 ? -29.323 5.751 31.979 1.00 89.81 75 GLY A C 1
ATOM 555 O O . GLY A 1 75 ? -28.434 6.352 32.584 1.00 89.81 75 GLY A O 1
ATOM 556 N N . THR A 1 76 ? -29.057 4.760 31.121 1.00 94.62 76 THR A N 1
ATOM 557 C CA . THR A 1 76 ? -27.699 4.283 30.810 1.00 94.62 76 THR A CA 1
ATOM 558 C C . THR A 1 76 ? -26.887 5.388 30.121 1.00 94.62 76 THR A C 1
ATOM 560 O O . THR A 1 76 ? -27.392 6.068 29.230 1.00 94.62 76 THR A O 1
ATOM 563 N N . GLU A 1 77 ? -25.626 5.589 30.522 1.00 95.62 77 GLU A N 1
ATOM 564 C CA . GLU A 1 77 ? -24.717 6.598 29.955 1.00 95.62 77 GLU A CA 1
ATOM 565 C C . GLU A 1 77 ? -23.394 5.947 29.521 1.00 95.62 77 GLU A C 1
ATOM 567 O O . GLU A 1 77 ? -22.757 5.259 30.318 1.00 95.62 77 GLU A O 1
ATOM 572 N N . GLN A 1 78 ? -22.970 6.178 28.274 1.00 95.31 78 GLN A N 1
ATOM 573 C CA . GLN A 1 78 ? -21.766 5.581 27.675 1.00 95.31 78 GLN A CA 1
ATOM 574 C C . GLN A 1 78 ? -21.003 6.577 26.781 1.00 95.31 78 GLN A C 1
ATOM 576 O O . GLN A 1 78 ? -21.572 7.580 26.346 1.00 95.31 78 GLN A O 1
ATOM 581 N N . ASP A 1 79 ? -19.718 6.320 26.495 1.00 95.81 79 ASP A N 1
ATOM 582 C CA . ASP A 1 79 ? -18.946 7.125 25.530 1.00 95.81 79 ASP A CA 1
ATOM 583 C C . ASP A 1 79 ? -19.565 7.006 24.132 1.00 95.81 79 ASP A C 1
ATOM 585 O O . ASP A 1 79 ? -19.736 5.905 23.602 1.00 95.81 79 ASP A O 1
ATOM 589 N N . ALA A 1 80 ? -19.900 8.144 23.526 1.00 95.81 80 ALA A N 1
ATOM 590 C CA . ALA A 1 80 ? -20.613 8.173 22.252 1.00 95.81 80 ALA A CA 1
ATOM 591 C C . ALA A 1 80 ? -19.747 7.632 21.100 1.00 95.81 80 ALA A C 1
ATOM 593 O O . ALA A 1 80 ? -20.260 7.002 20.175 1.00 95.81 80 ALA A O 1
ATOM 594 N N . TRP A 1 81 ? -18.428 7.848 21.154 1.00 93.00 81 TRP A N 1
ATOM 595 C CA . TRP A 1 81 ? -17.506 7.334 20.141 1.00 93.00 81 TRP A CA 1
ATOM 596 C C . TRP A 1 81 ? -17.220 5.835 20.309 1.00 93.00 81 TRP A C 1
ATOM 598 O O . TRP A 1 81 ? -17.025 5.147 19.310 1.00 93.00 81 TRP A O 1
ATOM 608 N N . GLY A 1 82 ? -17.213 5.319 21.540 1.00 92.94 82 GLY A N 1
ATOM 609 C CA . GLY A 1 82 ? -17.192 3.888 21.848 1.00 92.94 82 GLY A CA 1
ATOM 610 C C . GLY A 1 82 ? -18.403 3.185 21.258 1.00 92.94 82 GLY A C 1
ATOM 611 O O . GLY A 1 82 ? -18.239 2.312 20.413 1.00 92.94 82 GLY A O 1
ATOM 612 N N . MET A 1 83 ? -19.601 3.676 21.588 1.00 91.62 83 MET A N 1
ATOM 613 C CA . MET A 1 83 ? -20.868 3.162 21.062 1.00 91.62 83 MET A CA 1
ATOM 614 C C . MET A 1 83 ? -20.892 3.105 19.523 1.00 91.62 83 MET A C 1
ATOM 616 O O . MET A 1 83 ? -21.291 2.093 18.952 1.00 91.62 83 MET A O 1
ATOM 620 N N . LEU A 1 84 ? -20.414 4.159 18.846 1.00 93.12 84 LEU A N 1
ATOM 621 C CA . LEU A 1 84 ? -20.317 4.191 17.382 1.00 93.12 84 LEU A CA 1
ATOM 622 C C . LEU A 1 84 ? -19.374 3.102 16.834 1.00 93.12 84 LEU A C 1
ATOM 624 O O . LEU A 1 84 ? -19.718 2.435 15.863 1.00 93.12 84 LEU A O 1
ATOM 628 N N . ARG A 1 85 ? -18.194 2.905 17.443 1.00 90.12 85 ARG A N 1
ATOM 629 C CA . ARG A 1 85 ? -17.208 1.887 17.015 1.00 90.12 85 ARG A CA 1
ATOM 630 C C . ARG A 1 85 ? -17.634 0.452 17.334 1.00 90.12 85 ARG A C 1
ATOM 632 O O . ARG A 1 85 ? -17.203 -0.466 16.651 1.00 90.12 85 ARG A O 1
ATOM 639 N N . GLU A 1 86 ? -18.440 0.256 18.373 1.00 88.00 86 GLU A N 1
ATOM 640 C CA . GLU A 1 86 ? -19.014 -1.047 18.730 1.00 88.00 86 GLU A CA 1
ATOM 641 C C . GLU A 1 86 ? -20.143 -1.439 17.767 1.00 88.00 86 GLU A C 1
ATOM 643 O O . GLU A 1 86 ? -20.226 -2.590 17.348 1.00 88.00 86 GLU A O 1
ATOM 648 N N . ALA A 1 87 ? -20.981 -0.476 17.368 1.00 85.12 87 ALA A N 1
ATOM 649 C CA . ALA A 1 87 ? -22.035 -0.677 16.374 1.00 85.12 87 ALA A CA 1
ATOM 650 C C . ALA A 1 87 ? -21.502 -0.834 14.940 1.00 85.12 87 ALA A C 1
ATOM 652 O O . ALA A 1 87 ? -22.088 -1.551 14.127 1.00 85.12 87 ALA A O 1
ATOM 653 N N . HIS A 1 88 ? -20.386 -0.170 14.636 1.00 74.12 88 HIS A N 1
ATOM 654 C CA . HIS A 1 88 ? -19.701 -0.217 13.350 1.00 74.12 88 HIS A CA 1
ATOM 655 C C . HIS A 1 88 ? -18.263 -0.719 13.552 1.00 74.12 88 HIS A C 1
ATOM 657 O O . HIS A 1 88 ? -17.317 0.073 13.524 1.00 74.12 88 HIS A O 1
ATOM 663 N N . GLU A 1 89 ? -18.106 -2.037 13.765 1.00 68.62 89 GLU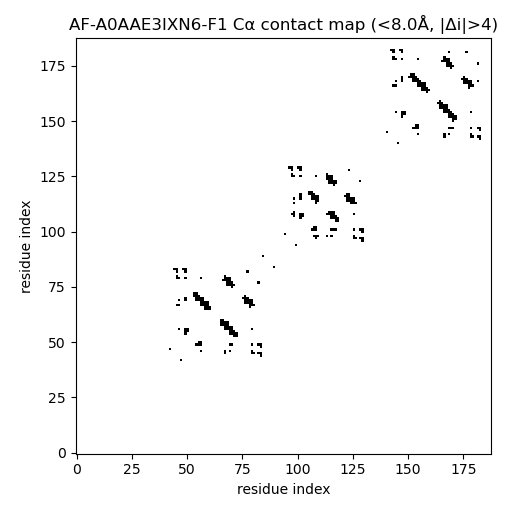 A N 1
ATOM 664 C CA . GLU A 1 89 ? -16.787 -2.691 13.813 1.00 68.62 89 GLU A CA 1
ATOM 665 C C . GLU A 1 89 ? -15.967 -2.255 12.577 1.00 68.62 89 GLU A C 1
ATOM 667 O O . GLU A 1 89 ? -16.495 -2.294 11.461 1.00 68.62 89 GLU A O 1
ATOM 672 N N . PRO A 1 90 ? -14.721 -1.768 12.748 1.00 60.41 90 PRO A N 1
ATOM 673 C CA . PRO A 1 90 ? -14.118 -0.858 11.778 1.00 60.41 90 PRO A CA 1
ATOM 674 C C . PRO A 1 90 ? -13.744 -1.520 10.445 1.00 60.41 90 PRO A C 1
ATOM 676 O O . PRO A 1 90 ? -12.690 -2.148 10.331 1.00 60.41 90 PRO A O 1
ATOM 679 N N . GLU A 1 91 ? -14.573 -1.232 9.435 1.00 56.41 91 GLU A N 1
ATOM 680 C CA . GLU A 1 91 ? -14.385 -1.488 7.998 1.00 56.41 91 GLU A CA 1
ATOM 681 C C . GLU A 1 91 ? -14.250 -2.975 7.585 1.00 56.41 91 GLU A C 1
ATOM 683 O O . GLU A 1 91 ? -13.963 -3.863 8.396 1.00 56.41 91 GLU A O 1
ATOM 688 N N . PRO A 1 92 ? -14.426 -3.306 6.287 1.00 55.41 92 PRO A N 1
ATOM 689 C CA . PRO A 1 92 ? -13.865 -4.537 5.746 1.00 55.41 92 PRO A CA 1
ATOM 690 C C . PRO A 1 92 ? -12.356 -4.557 6.015 1.00 55.41 92 PRO A C 1
ATOM 692 O O . PRO A 1 92 ? -11.596 -3.790 5.422 1.00 55.41 92 PRO A O 1
ATOM 695 N N . LYS A 1 93 ? -11.923 -5.457 6.905 1.00 64.00 93 LYS A N 1
ATOM 696 C CA . LYS A 1 93 ? -10.512 -5.694 7.241 1.00 64.00 93 LYS A CA 1
ATOM 697 C C . LYS A 1 93 ? -9.731 -5.902 5.945 1.00 64.00 93 LYS A C 1
ATOM 699 O O . LYS A 1 93 ? -9.868 -6.952 5.318 1.00 64.00 93 LYS A O 1
ATOM 704 N N . ILE A 1 94 ? -8.958 -4.889 5.534 1.00 63.97 94 ILE A N 1
ATOM 705 C CA . ILE A 1 94 ? -8.199 -4.899 4.278 1.00 63.97 94 ILE A CA 1
ATOM 706 C C . ILE A 1 94 ? -7.220 -6.063 4.361 1.00 63.97 94 ILE A C 1
ATOM 708 O O . ILE A 1 94 ? -6.213 -6.000 5.067 1.00 63.97 94 ILE A O 1
ATOM 712 N N . ALA A 1 95 ? -7.571 -7.158 3.691 1.00 79.06 95 ALA A N 1
ATOM 713 C CA . ALA A 1 95 ? -6.844 -8.401 3.814 1.00 79.06 95 ALA A CA 1
ATOM 714 C C . ALA A 1 95 ? -5.430 -8.186 3.270 1.00 79.06 95 ALA A C 1
ATOM 716 O O . ALA A 1 95 ? -5.254 -7.807 2.111 1.00 79.06 95 ALA A O 1
ATOM 717 N N . ASN A 1 96 ? -4.426 -8.391 4.127 1.00 88.69 96 ASN A N 1
ATOM 718 C CA . ASN A 1 96 ? -3.023 -8.281 3.747 1.00 88.69 96 ASN A CA 1
ATOM 719 C C . ASN A 1 96 ? -2.798 -9.149 2.487 1.00 88.69 96 ASN A C 1
ATOM 721 O O . ASN A 1 96 ? -3.082 -10.351 2.544 1.00 88.69 96 ASN A O 1
ATOM 725 N N . PRO A 1 97 ? -2.338 -8.586 1.351 1.00 93.31 97 PRO A N 1
ATOM 726 C CA . PRO A 1 97 ? -2.181 -9.337 0.108 1.00 93.31 97 PRO A CA 1
ATOM 727 C C . PRO A 1 97 ? -1.284 -10.568 0.259 1.00 93.31 97 PRO A C 1
ATOM 729 O O . PRO A 1 97 ? -1.622 -11.629 -0.260 1.00 93.31 97 PRO A O 1
ATOM 732 N N . ALA A 1 98 ? -0.195 -10.459 1.028 1.00 94.62 98 ALA A N 1
ATOM 733 C CA . ALA A 1 98 ? 0.701 -11.575 1.321 1.00 94.62 98 ALA A CA 1
ATOM 734 C C . ALA A 1 98 ? 0.012 -12.660 2.165 1.00 94.62 98 ALA A C 1
ATOM 736 O O . ALA A 1 98 ? 0.139 -13.844 1.861 1.00 94.62 98 ALA A O 1
ATOM 737 N N . ALA A 1 99 ? -0.785 -12.271 3.165 1.00 94.44 99 ALA A N 1
ATOM 738 C CA . ALA A 1 99 ? -1.556 -13.212 3.982 1.00 94.44 99 ALA A CA 1
ATOM 739 C C . ALA A 1 99 ? -2.660 -13.912 3.182 1.00 94.44 99 ALA A C 1
ATOM 741 O O . ALA A 1 99 ? -2.845 -15.122 3.276 1.00 94.44 99 ALA A O 1
ATOM 742 N N . THR A 1 100 ? -3.365 -13.151 2.346 1.00 93.81 100 THR A N 1
ATOM 743 C CA . THR A 1 100 ? -4.418 -13.657 1.458 1.00 93.81 100 THR A CA 1
ATOM 744 C C . THR A 1 100 ? -3.838 -14.657 0.465 1.00 93.81 100 THR A C 1
ATOM 746 O O . THR A 1 100 ? -4.397 -15.735 0.285 1.00 93.81 100 THR A O 1
ATOM 749 N N . PHE A 1 101 ? -2.687 -14.334 -0.131 1.00 94.75 101 PHE A N 1
ATOM 750 C CA . PHE A 1 101 ? -1.970 -15.217 -1.044 1.00 94.75 101 PHE A CA 1
ATOM 751 C C . PHE A 1 101 ? -1.430 -16.471 -0.342 1.00 94.75 101 PHE A C 1
ATOM 753 O O . PHE A 1 101 ? -1.645 -17.573 -0.839 1.00 94.75 101 PHE A O 1
ATOM 760 N N . CYS A 1 102 ? -0.799 -16.328 0.826 1.00 95.44 102 CYS A N 1
ATOM 761 C CA . CYS A 1 102 ? -0.329 -17.447 1.645 1.00 95.44 102 CYS A CA 1
ATOM 762 C C . CYS A 1 102 ? -1.460 -18.447 1.933 1.00 95.44 102 CYS A C 1
ATOM 764 O O . CYS A 1 102 ? -1.378 -19.617 1.555 1.00 95.44 102 CYS A O 1
ATOM 766 N N . ASN A 1 103 ? -2.563 -17.953 2.501 1.00 94.19 103 ASN A N 1
ATOM 767 C CA . ASN A 1 103 ? -3.717 -18.768 2.871 1.00 94.19 103 ASN A CA 1
ATOM 768 C C . ASN A 1 103 ? -4.405 -19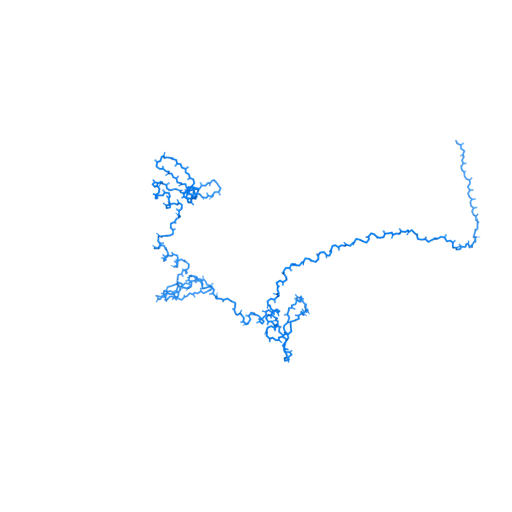.387 1.635 1.00 94.19 103 ASN A C 1
ATOM 770 O O . ASN A 1 103 ? -4.841 -20.535 1.680 1.00 94.19 103 ASN A O 1
ATOM 774 N N . ALA A 1 104 ? -4.466 -18.669 0.504 1.00 94.06 104 ALA A N 1
ATOM 775 C CA . ALA A 1 104 ? -5.023 -19.185 -0.752 1.00 94.06 104 ALA A CA 1
ATOM 776 C C . ALA A 1 104 ? -4.170 -20.296 -1.398 1.00 94.06 104 ALA A C 1
ATOM 778 O O . ALA A 1 104 ? -4.716 -21.138 -2.109 1.00 94.06 104 ALA A O 1
ATOM 779 N N . ASN A 1 105 ? -2.861 -20.333 -1.127 1.00 93.81 105 ASN A N 1
ATOM 780 C CA . ASN A 1 105 ? -1.962 -21.417 -1.541 1.00 93.81 105 ASN A CA 1
ATOM 781 C C . ASN A 1 105 ? -1.850 -22.540 -0.485 1.00 93.81 105 ASN A C 1
ATOM 783 O O . ASN A 1 105 ? -1.017 -23.435 -0.621 1.00 93.81 105 ASN A O 1
ATOM 787 N N . GLY A 1 106 ? -2.694 -22.525 0.554 1.00 94.25 106 GLY A N 1
ATOM 788 C CA . GLY A 1 106 ? -2.729 -23.558 1.595 1.00 94.25 106 GLY A CA 1
ATOM 789 C C . GLY A 1 106 ? -1.645 -23.431 2.669 1.00 94.25 106 GLY A C 1
ATOM 790 O O . GLY A 1 106 ? -1.419 -24.393 3.401 1.00 94.25 106 GLY A O 1
ATOM 791 N N . GLY A 1 107 ? -0.978 -22.278 2.762 1.00 95.19 107 GLY A N 1
ATOM 792 C CA . GLY A 1 107 ? -0.124 -21.930 3.895 1.00 95.19 107 GLY A CA 1
ATOM 793 C C . GLY A 1 107 ? -0.891 -21.260 5.043 1.00 95.19 107 GLY A C 1
ATOM 794 O O . GLY A 1 107 ? -2.094 -21.015 4.946 1.00 95.19 107 GLY A O 1
ATOM 795 N N . THR A 1 108 ? -0.182 -20.938 6.124 1.00 95.88 108 THR A N 1
ATOM 796 C CA . THR A 1 108 ? -0.683 -20.162 7.270 1.00 95.88 108 THR A CA 1
ATOM 797 C C . THR A 1 108 ? 0.183 -18.920 7.464 1.00 95.88 108 THR A C 1
ATOM 799 O O . THR A 1 108 ? 1.392 -19.028 7.646 1.00 95.88 108 THR A O 1
ATOM 802 N N . TYR A 1 109 ? -0.416 -17.729 7.408 1.00 95.06 109 TYR A N 1
ATOM 803 C CA . TYR A 1 109 ? 0.319 -16.468 7.565 1.00 95.06 109 TYR A CA 1
ATOM 804 C C . TYR A 1 109 ? 0.443 -16.029 9.030 1.00 95.06 109 TYR A C 1
ATOM 806 O O . TYR A 1 109 ? -0.574 -15.868 9.712 1.00 95.06 109 TYR A O 1
ATOM 814 N N . ASN A 1 110 ? 1.663 -15.742 9.489 1.00 94.56 110 ASN A N 1
ATOM 815 C CA . ASN A 1 110 ? 1.910 -15.152 10.802 1.00 94.56 110 ASN A CA 1
ATOM 816 C C . ASN A 1 110 ? 1.812 -13.615 10.744 1.00 94.56 110 ASN A C 1
ATOM 818 O O . ASN A 1 110 ? 2.532 -12.947 10.003 1.00 94.56 110 ASN A O 1
ATOM 822 N N . LEU A 1 111 ? 0.924 -13.040 11.560 1.00 90.31 111 LEU A N 1
ATOM 823 C CA . LEU A 1 111 ? 0.724 -11.590 11.656 1.00 90.31 111 LEU A CA 1
ATOM 824 C C . LEU A 1 111 ? 1.804 -10.866 12.481 1.00 90.31 111 LEU A C 1
ATOM 826 O O . LEU A 1 111 ? 1.882 -9.643 12.390 1.00 90.31 111 LEU A O 1
ATOM 830 N N . GLU A 1 112 ? 2.607 -11.579 13.278 1.00 90.62 112 GLU A N 1
ATOM 831 C CA . GLU A 1 112 ? 3.631 -10.974 14.145 1.00 90.62 112 GLU A CA 1
ATOM 832 C C . GLU A 1 112 ? 4.953 -10.695 13.412 1.00 90.62 112 GLU A C 1
ATOM 834 O O . GLU A 1 112 ? 5.551 -9.640 13.618 1.00 90.62 112 GLU A O 1
ATOM 839 N N . ASP A 1 113 ? 5.397 -11.612 12.543 1.00 95.12 113 ASP A N 1
ATOM 840 C CA . ASP A 1 113 ? 6.657 -11.501 11.785 1.00 95.12 113 ASP A CA 1
ATOM 841 C C . ASP A 1 113 ? 6.474 -11.349 10.260 1.00 95.12 113 ASP A C 1
ATOM 843 O O . ASP A 1 113 ? 7.407 -10.944 9.567 1.00 95.12 113 ASP A O 1
ATOM 847 N N . GLY A 1 114 ? 5.273 -11.610 9.732 1.00 94.94 114 GLY A N 1
ATOM 848 C CA . GLY A 1 114 ? 4.951 -11.506 8.308 1.00 94.94 114 GLY A CA 1
ATOM 849 C C . GLY A 1 114 ? 5.304 -12.734 7.457 1.00 94.94 114 GLY A C 1
ATOM 850 O O . GLY A 1 114 ? 5.226 -12.660 6.223 1.00 94.94 114 GLY A O 1
ATOM 851 N N . SER A 1 115 ? 5.688 -13.846 8.087 1.00 97.12 115 SER A N 1
ATOM 852 C CA . SER A 1 115 ? 6.000 -15.109 7.418 1.00 97.12 115 SER A CA 1
ATOM 853 C C . SER A 1 115 ? 4.755 -15.874 6.946 1.00 97.12 115 SER A C 1
ATOM 855 O O . SER A 1 115 ? 3.627 -15.648 7.387 1.00 97.12 115 SER A O 1
ATOM 857 N N . CYS A 1 116 ? 4.974 -16.795 6.013 1.00 97.25 116 CYS A N 1
ATOM 858 C CA . CYS A 1 116 ? 4.014 -17.775 5.532 1.00 97.25 116 CYS A CA 1
ATOM 859 C C . CYS A 1 116 ? 4.565 -19.179 5.801 1.00 97.25 116 CYS A C 1
ATOM 861 O O . CYS A 1 116 ? 5.566 -19.566 5.197 1.00 97.25 116 CYS A O 1
ATOM 863 N N . GLU A 1 117 ? 3.917 -19.939 6.684 1.00 97.38 117 GLU A N 1
ATOM 864 C CA . GLU A 1 117 ? 4.180 -21.367 6.867 1.00 97.38 117 GLU A CA 1
ATOM 865 C C . GLU A 1 117 ? 3.507 -22.148 5.733 1.00 97.38 117 GLU A C 1
ATOM 867 O O . GLU A 1 117 ? 2.281 -22.196 5.634 1.00 97.38 117 GLU A O 1
ATOM 872 N N . LEU A 1 118 ? 4.300 -22.741 4.848 1.00 95.44 118 LEU A N 1
ATOM 873 C CA . LEU A 1 118 ? 3.838 -23.515 3.699 1.00 95.44 118 LEU A CA 1
ATOM 874 C C . LEU A 1 118 ? 3.396 -24.930 4.111 1.00 95.44 118 LEU A C 1
ATOM 876 O O . LEU A 1 118 ? 3.792 -25.459 5.149 1.00 95.44 118 LEU A O 1
ATOM 880 N N . ALA A 1 119 ? 2.619 -25.604 3.257 1.00 92.12 119 ALA A N 1
ATOM 881 C CA . ALA A 1 119 ? 2.068 -26.941 3.531 1.00 92.12 119 ALA A CA 1
ATOM 882 C C . ALA A 1 119 ? 3.116 -28.073 3.700 1.00 92.12 119 ALA A C 1
ATOM 884 O O . ALA A 1 119 ? 2.759 -29.194 4.063 1.00 92.12 119 ALA A O 1
ATOM 885 N N . ASN A 1 120 ? 4.401 -27.805 3.441 1.00 93.38 120 ASN A N 1
ATOM 886 C CA . ASN A 1 120 ? 5.537 -28.688 3.737 1.00 93.38 120 ASN A CA 1
ATOM 887 C C . ASN A 1 120 ? 6.175 -28.433 5.126 1.00 93.38 120 ASN A C 1
ATOM 889 O O . ASN A 1 120 ? 7.090 -29.165 5.501 1.00 93.38 120 ASN A O 1
ATOM 893 N N . GLY A 1 121 ? 5.712 -27.426 5.878 1.00 91.88 121 GLY A N 1
ATOM 894 C CA . GLY A 1 121 ? 6.285 -26.986 7.156 1.00 91.88 121 GLY A CA 1
ATOM 895 C C . GLY A 1 121 ? 7.434 -25.974 7.035 1.00 91.88 121 GLY A C 1
ATOM 896 O O . GLY A 1 121 ? 8.153 -25.756 8.007 1.00 91.88 121 GLY A O 1
ATOM 897 N N . GLU A 1 122 ? 7.646 -25.385 5.857 1.00 95.44 122 GLU A N 1
ATOM 898 C CA . GLU A 1 122 ? 8.679 -24.375 5.597 1.00 95.44 122 GLU A CA 1
ATOM 899 C C . GLU A 1 122 ? 8.122 -22.957 5.785 1.00 95.44 122 GLU A C 1
ATOM 901 O O . GLU A 1 122 ? 7.080 -22.628 5.224 1.00 95.44 122 GLU A O 1
ATOM 906 N N . ALA A 1 123 ? 8.812 -22.106 6.548 1.00 96.56 123 ALA A N 1
ATOM 907 C CA . ALA A 1 123 ? 8.430 -20.707 6.738 1.00 96.56 123 ALA A CA 1
ATOM 908 C C . ALA A 1 123 ? 9.208 -19.790 5.777 1.00 96.56 123 ALA A C 1
ATOM 910 O O . ALA A 1 123 ? 10.440 -19.785 5.783 1.00 96.56 123 ALA A O 1
ATOM 911 N N . VAL A 1 124 ? 8.491 -18.996 4.976 1.00 97.06 124 VAL A N 1
ATOM 912 C CA . VAL A 1 124 ? 9.054 -18.041 3.998 1.00 97.06 124 VAL A CA 1
ATOM 913 C C . VAL A 1 124 ? 8.532 -16.620 4.241 1.00 97.06 124 VAL A C 1
ATOM 915 O O . VAL A 1 124 ? 7.466 -16.453 4.827 1.00 97.06 124 VAL A O 1
ATOM 918 N N . ASP A 1 125 ? 9.229 -15.578 3.774 1.00 96.88 125 ASP A N 1
ATOM 919 C CA . ASP A 1 125 ? 8.684 -14.209 3.800 1.00 96.88 125 ASP A CA 1
ATOM 920 C C . ASP A 1 125 ? 7.446 -14.121 2.889 1.00 96.88 125 ASP A C 1
ATOM 922 O O . ASP A 1 125 ? 7.507 -14.427 1.693 1.00 96.88 125 ASP A O 1
ATOM 926 N N . GLY A 1 126 ? 6.300 -13.713 3.442 1.00 95.50 126 GLY A N 1
ATOM 927 C CA . GLY A 1 126 ? 5.044 -13.727 2.693 1.00 95.50 126 GLY A CA 1
ATOM 928 C C . GLY A 1 126 ? 4.992 -12.708 1.548 1.00 95.50 126 GLY A C 1
ATOM 929 O O . GLY A 1 126 ? 4.296 -12.935 0.556 1.00 95.50 126 GLY A O 1
ATOM 930 N N . TRP A 1 127 ? 5.730 -11.598 1.644 1.00 94.31 127 TRP A N 1
ATOM 931 C CA . TRP A 1 127 ? 5.798 -10.590 0.584 1.00 94.31 127 TRP A CA 1
ATOM 932 C C . TRP A 1 127 ? 6.743 -11.009 -0.540 1.00 94.31 127 TRP A C 1
ATOM 934 O O . TRP A 1 127 ? 6.499 -10.667 -1.696 1.00 94.31 127 TRP A O 1
ATOM 944 N N . GLU A 1 128 ? 7.825 -11.722 -0.245 1.00 94.62 128 GLU A N 1
ATOM 945 C CA . GLU A 1 128 ? 8.684 -12.374 -1.231 1.00 94.62 128 GLU A CA 1
ATOM 946 C C . GLU A 1 128 ? 7.948 -13.520 -1.928 1.00 94.62 128 GLU A C 1
ATOM 948 O O . GLU A 1 128 ? 7.924 -13.539 -3.155 1.00 94.62 128 GLU A O 1
ATOM 953 N N . TYR A 1 129 ? 7.241 -14.382 -1.190 1.00 93.25 129 TYR A N 1
ATOM 954 C CA . TYR A 1 129 ? 6.423 -15.455 -1.767 1.00 93.25 129 TYR A CA 1
ATOM 955 C C . TYR A 1 129 ? 5.341 -14.916 -2.724 1.00 93.25 129 TYR A C 1
ATOM 957 O O . TYR A 1 129 ? 5.228 -15.375 -3.865 1.00 93.25 129 TYR A O 1
ATOM 965 N N . LEU A 1 130 ? 4.621 -13.860 -2.321 1.00 93.06 130 LEU A N 1
ATOM 966 C CA . LEU A 1 130 ? 3.692 -13.138 -3.197 1.00 93.06 130 LEU A CA 1
ATOM 967 C C . LEU A 1 130 ? 4.402 -12.555 -4.433 1.00 93.06 130 LEU A C 1
ATOM 969 O O . LEU A 1 130 ? 3.955 -12.774 -5.561 1.00 93.06 130 LEU A O 1
ATOM 973 N N . ARG A 1 131 ? 5.511 -11.823 -4.256 1.00 91.31 131 ARG A N 1
ATOM 974 C CA . ARG A 1 131 ? 6.24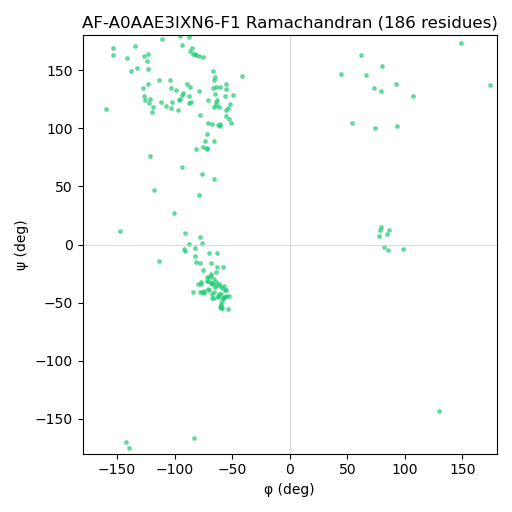3 -11.191 -5.373 1.00 91.31 131 ARG A CA 1
ATOM 975 C C . ARG A 1 131 ? 6.844 -12.211 -6.341 1.00 91.31 131 ARG A C 1
ATOM 977 O O . ARG A 1 131 ? 6.829 -11.951 -7.539 1.00 91.31 131 ARG A O 1
ATOM 984 N N . ALA A 1 132 ? 7.308 -13.363 -5.861 1.00 88.50 132 ALA A N 1
ATOM 985 C CA . ALA A 1 132 ? 7.815 -14.452 -6.691 1.00 88.50 132 ALA A CA 1
ATOM 986 C C . ALA A 1 132 ? 6.724 -14.996 -7.627 1.00 88.50 132 ALA A C 1
ATOM 988 O O . ALA A 1 132 ? 6.968 -15.150 -8.822 1.00 88.50 132 ALA A O 1
ATOM 989 N N . SER A 1 133 ? 5.494 -15.175 -7.129 1.00 82.56 133 SER A N 1
ATOM 990 C CA . SER A 1 133 ? 4.352 -15.563 -7.974 1.00 82.56 133 SER A CA 1
ATOM 991 C C . SER A 1 133 ? 4.031 -14.525 -9.060 1.00 82.56 133 SER A C 1
ATOM 993 O O . SER A 1 133 ? 3.675 -14.874 -10.184 1.00 82.56 133 SER A O 1
ATOM 995 N N . HIS A 1 134 ? 4.235 -13.238 -8.759 1.00 73.62 134 HIS A N 1
ATOM 996 C CA . HIS A 1 134 ? 4.059 -12.153 -9.720 1.00 73.62 134 HIS A CA 1
ATOM 997 C C . HIS A 1 134 ? 5.259 -11.943 -10.657 1.00 73.62 134 HIS A C 1
ATOM 999 O O . HIS A 1 134 ? 5.093 -11.301 -11.696 1.00 73.62 134 HIS A O 1
ATOM 1005 N N . ALA A 1 135 ? 6.434 -12.506 -10.362 1.00 66.25 135 ALA A N 1
ATOM 1006 C CA . ALA A 1 135 ? 7.602 -12.436 -11.242 1.00 66.25 135 ALA A CA 1
ATOM 1007 C C . ALA A 1 135 ? 7.404 -13.254 -12.533 1.00 66.25 135 ALA A C 1
ATOM 1009 O O . ALA A 1 135 ? 7.843 -12.822 -13.595 1.00 66.25 135 ALA A O 1
ATOM 1010 N N . GLU A 1 136 ? 6.664 -14.369 -12.468 1.00 60.38 136 GLU A N 1
ATOM 1011 C CA . GLU A 1 136 ? 6.143 -15.087 -13.646 1.00 60.38 136 GLU A CA 1
ATOM 1012 C C . GLU A 1 136 ? 5.198 -14.199 -14.483 1.00 60.38 136 GLU A C 1
ATOM 1014 O O . GLU A 1 136 ? 5.208 -14.250 -15.717 1.00 60.38 136 GLU A O 1
ATOM 1019 N N . SER A 1 137 ? 4.409 -13.326 -13.834 1.00 59.72 137 SER A N 1
ATOM 1020 C CA . SER A 1 137 ? 3.456 -12.411 -14.486 1.00 59.72 137 SER A CA 1
ATOM 1021 C C . SER A 1 137 ? 4.133 -11.192 -15.141 1.00 59.72 137 SER A C 1
ATOM 1023 O O . SER A 1 137 ? 3.857 -10.031 -14.839 1.00 59.72 137 SER A O 1
ATOM 1025 N N . THR A 1 138 ? 5.010 -11.474 -16.105 1.00 54.78 138 THR A N 1
ATOM 1026 C CA . THR A 1 138 ? 5.808 -10.548 -16.931 1.00 54.78 138 THR A CA 1
ATOM 1027 C C . THR A 1 138 ? 4.966 -9.664 -17.873 1.00 54.78 138 THR A C 1
ATOM 1029 O O . THR A 1 138 ? 5.144 -9.677 -19.092 1.00 54.78 138 THR A O 1
ATOM 1032 N N . LYS A 1 139 ? 4.005 -8.890 -17.340 1.00 58.41 139 LYS A N 1
ATOM 1033 C CA . LYS A 1 139 ? 3.070 -8.107 -18.173 1.00 58.41 139 LYS A CA 1
ATOM 1034 C C . LYS A 1 139 ? 2.548 -6.767 -17.650 1.00 58.41 139 LYS A C 1
ATOM 1036 O O . LYS A 1 139 ? 1.700 -6.180 -18.315 1.00 58.41 139 LYS A O 1
ATOM 1041 N N . MET A 1 140 ? 3.109 -6.209 -16.575 1.00 63.72 140 MET A N 1
ATOM 1042 C CA . MET A 1 140 ? 2.993 -4.763 -16.314 1.00 63.72 140 MET A CA 1
ATOM 10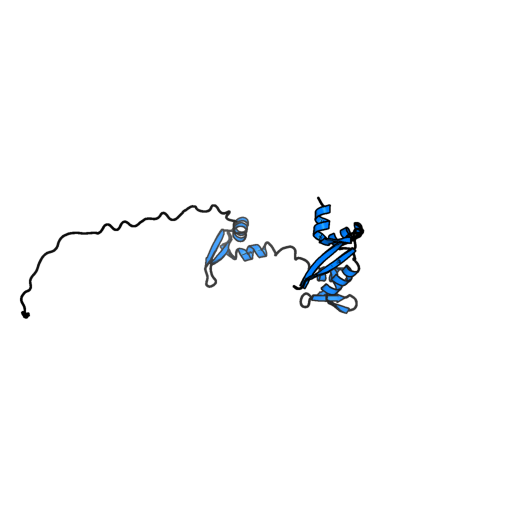43 C C . MET A 1 140 ? 4.209 -4.019 -16.885 1.00 63.72 140 MET A C 1
ATOM 1045 O O . MET A 1 140 ? 5.056 -3.502 -16.161 1.00 63.72 140 MET A O 1
ATOM 1049 N N . VAL A 1 141 ? 4.313 -4.018 -18.217 1.00 83.75 141 VAL A N 1
ATOM 1050 C CA . VAL A 1 141 ? 5.318 -3.230 -18.944 1.00 83.75 141 VAL A CA 1
ATOM 1051 C C . VAL A 1 141 ? 5.061 -1.734 -18.745 1.00 83.75 141 VAL A C 1
ATOM 1053 O O . VAL A 1 141 ? 3.912 -1.302 -18.696 1.00 83.75 141 VAL A O 1
ATOM 1056 N N . ASN A 1 142 ? 6.122 -0.926 -18.654 1.00 89.31 142 ASN A N 1
ATOM 1057 C CA . ASN A 1 142 ? 5.994 0.534 -18.635 1.00 89.31 142 ASN A CA 1
ATOM 1058 C C . ASN A 1 142 ? 5.337 0.996 -19.960 1.00 89.31 142 ASN A C 1
ATOM 1060 O O . ASN A 1 142 ? 5.952 0.781 -21.008 1.00 89.31 142 ASN A O 1
ATOM 1064 N N . PRO A 1 143 ? 4.153 1.646 -19.946 1.00 93.44 143 PRO A N 1
ATOM 1065 C CA . PRO A 1 143 ? 3.442 2.047 -21.164 1.00 93.44 143 PRO A CA 1
ATOM 1066 C C . PRO A 1 143 ? 4.277 2.905 -22.119 1.00 93.44 143 PRO A C 1
ATOM 1068 O O . PRO A 1 143 ? 4.249 2.683 -23.325 1.00 93.44 143 PRO A O 1
ATOM 1071 N N . ALA A 1 144 ? 5.089 3.824 -21.592 1.00 96.06 144 ALA A N 1
ATOM 1072 C CA . ALA A 1 144 ? 5.972 4.660 -22.401 1.00 96.06 144 ALA A CA 1
ATOM 1073 C C . ALA A 1 144 ? 7.150 3.881 -23.017 1.00 96.06 144 ALA A C 1
ATOM 1075 O O . ALA A 1 144 ? 7.606 4.204 -24.113 1.00 96.06 144 ALA A O 1
ATOM 1076 N N . ALA A 1 145 ? 7.632 2.836 -22.336 1.00 95.50 145 ALA A N 1
ATOM 1077 C CA . ALA A 1 145 ? 8.668 1.952 -22.869 1.00 95.50 145 ALA A CA 1
ATOM 1078 C C . ALA A 1 145 ? 8.108 1.012 -23.946 1.00 95.50 145 ALA A C 1
ATOM 1080 O O . ALA A 1 145 ? 8.736 0.839 -24.988 1.00 95.50 145 ALA A O 1
ATOM 1081 N N . ALA A 1 146 ? 6.913 0.456 -23.716 1.00 94.94 146 ALA A N 1
ATOM 1082 C CA . ALA A 1 146 ? 6.192 -0.351 -24.695 1.00 94.94 146 ALA A CA 1
ATOM 1083 C C . ALA A 1 146 ? 5.908 0.465 -25.963 1.00 94.94 146 ALA A C 1
ATOM 1085 O O . ALA A 1 146 ? 6.363 0.086 -27.037 1.00 94.94 146 ALA A O 1
ATOM 1086 N N . PHE A 1 147 ? 5.298 1.647 -25.821 1.00 95.50 147 PHE A N 1
ATOM 1087 C CA . PHE A 1 147 ? 5.003 2.541 -26.941 1.00 95.50 147 PHE A CA 1
ATOM 1088 C C . PHE A 1 147 ? 6.255 2.962 -27.728 1.00 95.50 147 PHE A C 1
ATOM 1090 O O . PHE A 1 147 ? 6.212 3.044 -28.955 1.00 95.50 147 PHE A O 1
ATOM 1097 N N . CYS A 1 148 ? 7.388 3.185 -27.052 1.00 96.81 148 CYS A N 1
ATOM 1098 C CA . CYS A 1 148 ? 8.660 3.455 -27.722 1.00 96.81 148 CYS A CA 1
ATOM 1099 C C . CYS A 1 148 ? 9.078 2.303 -28.654 1.00 96.81 148 CYS A C 1
ATOM 1101 O O . CYS A 1 148 ? 9.398 2.541 -29.818 1.00 96.81 148 CYS A O 1
ATOM 1103 N N . VAL A 1 149 ? 9.037 1.061 -28.159 1.00 95.62 149 VAL A N 1
ATOM 1104 C CA . VAL A 1 149 ? 9.429 -0.139 -28.919 1.00 95.62 149 VAL A CA 1
ATOM 1105 C C . VAL A 1 149 ? 8.410 -0.476 -30.013 1.00 95.62 149 VAL A C 1
ATOM 1107 O O . VAL A 1 149 ? 8.799 -0.827 -31.124 1.00 95.62 149 VAL A O 1
ATOM 1110 N N . GLU A 1 150 ? 7.114 -0.300 -29.749 1.00 94.81 150 GLU A N 1
ATOM 1111 C CA . GLU A 1 150 ? 6.035 -0.446 -30.739 1.00 94.81 150 GLU A CA 1
ATOM 1112 C C . GLU A 1 150 ? 6.140 0.595 -31.867 1.00 94.81 150 GLU A C 1
ATOM 1114 O O . GLU A 1 150 ? 5.858 0.285 -33.023 1.00 94.81 150 GLU A O 1
ATOM 1119 N N . SER A 1 151 ? 6.648 1.794 -31.563 1.00 94.06 151 SER A N 1
ATOM 1120 C CA . SER A 1 151 ? 6.995 2.836 -32.545 1.00 94.06 151 SER A CA 1
ATOM 1121 C C . SER A 1 151 ? 8.327 2.577 -33.276 1.00 94.06 151 SER A C 1
ATOM 1123 O O . SER A 1 151 ? 8.805 3.431 -34.024 1.00 94.06 151 SER A O 1
ATOM 1125 N N . GLY A 1 152 ? 8.956 1.415 -33.062 1.00 95.69 152 GLY A N 1
ATOM 1126 C CA . GLY A 1 152 ? 10.233 1.020 -33.665 1.00 95.69 152 GLY A CA 1
ATOM 1127 C C . GLY A 1 152 ? 11.476 1.654 -33.029 1.00 95.69 152 GLY A C 1
ATOM 1128 O O . GLY A 1 152 ? 12.572 1.507 -33.569 1.00 95.69 152 GLY A O 1
ATOM 1129 N N . GLY A 1 153 ? 11.328 2.369 -31.912 1.00 96.50 153 GLY A N 1
ATOM 1130 C CA . GLY A 1 153 ? 12.427 2.983 -31.173 1.00 96.50 153 GLY A CA 1
ATOM 1131 C C . GLY A 1 153 ? 13.113 2.044 -30.175 1.00 96.50 153 GLY A C 1
ATOM 1132 O O . GLY A 1 153 ? 12.628 0.963 -29.843 1.00 96.50 153 GLY A O 1
ATOM 1133 N N . SER A 1 154 ? 14.254 2.488 -29.650 1.00 97.12 154 SER A N 1
ATOM 1134 C CA . SER A 1 154 ? 14.970 1.851 -28.543 1.00 97.12 154 SER A CA 1
ATOM 1135 C C . SER A 1 154 ? 14.711 2.612 -27.245 1.00 97.12 154 SER A C 1
ATOM 1137 O O . SER A 1 154 ? 15.041 3.792 -27.144 1.00 97.12 154 SER A O 1
ATOM 1139 N N . TYR A 1 155 ? 14.191 1.928 -26.226 1.00 96.62 155 TYR A N 1
ATOM 1140 C CA . TYR A 1 155 ? 14.013 2.489 -24.885 1.00 96.62 155 TYR A CA 1
ATOM 1141 C C . TYR A 1 155 ? 15.254 2.261 -24.006 1.00 96.62 155 TYR A C 1
ATOM 1143 O O . TYR A 1 155 ? 15.816 1.166 -24.001 1.00 96.62 155 TYR A O 1
ATOM 1151 N N . GLN A 1 156 ? 15.659 3.269 -23.231 1.00 96.69 156 GLN A N 1
ATOM 1152 C CA . GLN A 1 156 ? 16.730 3.181 -22.230 1.00 96.69 156 GLN A CA 1
ATOM 1153 C C . GLN A 1 156 ? 16.335 3.928 -20.949 1.00 96.69 156 GLN A C 1
ATOM 1155 O O . GLN A 1 156 ? 15.622 4.928 -21.007 1.00 96.69 156 GLN A O 1
ATOM 1160 N N . ILE A 1 157 ? 16.824 3.478 -19.789 1.00 96.56 157 ILE A N 1
ATOM 1161 C CA . ILE A 1 157 ? 16.732 4.243 -18.534 1.00 96.56 157 ILE A CA 1
ATOM 1162 C C . ILE A 1 157 ? 18.040 5.011 -18.351 1.00 96.56 157 ILE A C 1
ATOM 1164 O O . ILE A 1 157 ? 19.114 4.413 -18.353 1.00 96.56 157 ILE A O 1
ATOM 1168 N N . VAL A 1 158 ? 17.939 6.326 -18.173 1.00 96.44 158 VAL A N 1
ATOM 1169 C CA . VAL A 1 158 ? 19.071 7.217 -17.902 1.00 96.44 158 VAL A CA 1
ATOM 1170 C C . VAL A 1 158 ? 18.946 7.749 -16.480 1.00 96.44 158 VAL A C 1
ATOM 1172 O O . VAL A 1 158 ? 17.939 8.374 -16.141 1.00 96.44 158 VAL A O 1
ATOM 1175 N N . THR A 1 159 ? 19.972 7.510 -15.665 1.00 95.75 159 THR A N 1
ATOM 1176 C CA . THR A 1 159 ? 20.139 8.122 -14.339 1.00 95.75 159 THR A CA 1
ATOM 1177 C C . THR A 1 159 ? 20.859 9.466 -14.486 1.00 95.75 159 THR A C 1
ATOM 1179 O O . THR A 1 159 ? 21.835 9.549 -15.231 1.00 95.75 159 THR A O 1
ATOM 1182 N N . ALA A 1 160 ? 20.390 10.506 -13.798 1.00 92.50 160 ALA A N 1
ATOM 1183 C CA . ALA A 1 160 ? 21.038 11.816 -13.719 1.00 92.50 160 ALA A CA 1
ATOM 1184 C C . ALA A 1 160 ? 21.954 11.932 -12.483 1.00 92.50 160 ALA A C 1
ATOM 1186 O O . ALA A 1 160 ? 21.954 11.062 -11.612 1.00 92.50 160 ALA A O 1
ATOM 1187 N N . ASP A 1 161 ? 22.727 13.019 -12.392 1.00 94.75 161 ASP A N 1
ATOM 1188 C CA . ASP A 1 161 ? 23.732 13.231 -11.334 1.00 94.75 161 ASP A CA 1
ATOM 1189 C C . ASP A 1 161 ? 23.140 13.325 -9.910 1.00 94.75 161 ASP A C 1
ATOM 1191 O O . ASP A 1 161 ? 23.848 13.117 -8.926 1.00 94.75 161 ASP A O 1
ATOM 1195 N N . ASP A 1 162 ? 21.839 13.610 -9.790 1.00 93.81 162 ASP A N 1
ATOM 1196 C CA . ASP A 1 162 ? 21.077 13.622 -8.533 1.00 93.81 162 ASP A CA 1
ATOM 1197 C C . ASP A 1 162 ? 20.490 12.246 -8.150 1.00 93.81 162 ASP A C 1
ATOM 1199 O O . ASP A 1 162 ? 19.816 12.116 -7.128 1.00 93.81 162 ASP A O 1
ATOM 1203 N N . GLY A 1 163 ? 20.734 11.213 -8.963 1.00 93.06 163 GLY A N 1
ATOM 1204 C CA . GLY A 1 163 ? 20.179 9.870 -8.799 1.00 93.06 163 GLY A CA 1
ATOM 1205 C C . GLY A 1 163 ? 18.758 9.692 -9.347 1.00 93.06 163 GLY A C 1
ATOM 1206 O O . GLY A 1 163 ? 18.245 8.572 -9.321 1.00 93.06 163 GLY A O 1
ATOM 1207 N N . SER A 1 164 ? 18.118 10.743 -9.874 1.00 94.44 164 SER A N 1
ATOM 1208 C CA . SER A 1 164 ? 16.816 10.618 -10.538 1.00 94.44 164 SER A CA 1
ATOM 1209 C C . SER A 1 164 ? 16.933 9.807 -11.834 1.00 94.44 164 SER A C 1
ATOM 1211 O O . SER A 1 164 ? 17.973 9.803 -12.494 1.00 94.44 164 SER A O 1
ATOM 1213 N N . GLN A 1 165 ? 15.869 9.093 -12.211 1.00 96.69 165 GLN A N 1
ATOM 1214 C CA . GLN A 1 165 ? 15.848 8.252 -13.411 1.00 96.69 165 GLN A CA 1
ATOM 1215 C C . GLN A 1 165 ? 14.721 8.653 -14.359 1.00 96.69 165 GLN A C 1
ATOM 1217 O O . GLN A 1 165 ? 13.588 8.874 -13.933 1.00 96.69 165 GLN A O 1
ATOM 1222 N N . LYS A 1 166 ? 15.021 8.681 -15.662 1.00 96.06 166 LYS A N 1
ATOM 1223 C CA . LYS A 1 166 ? 14.039 8.906 -16.732 1.00 96.06 166 LYS A CA 1
ATOM 1224 C C . LYS A 1 166 ? 14.180 7.893 -17.861 1.00 96.06 166 LYS A C 1
ATOM 1226 O O . LYS A 1 166 ? 15.266 7.382 -18.125 1.00 96.06 166 LYS A O 1
ATOM 1231 N N . GLY A 1 167 ? 13.067 7.621 -18.535 1.00 97.19 167 GLY A N 1
ATOM 1232 C CA . GLY A 1 167 ? 13.037 6.799 -19.739 1.00 97.19 167 GLY A CA 1
ATOM 1233 C C . GLY A 1 167 ? 13.292 7.651 -20.977 1.00 97.19 167 GLY A C 1
ATOM 1234 O O . GLY A 1 167 ? 12.538 8.584 -21.234 1.00 97.19 167 GLY A O 1
ATOM 1235 N N . ILE A 1 168 ? 14.320 7.325 -21.754 1.00 98.06 168 ILE A N 1
ATOM 1236 C CA . ILE A 1 168 ? 14.593 7.934 -23.058 1.00 98.06 168 ILE A CA 1
ATOM 1237 C C . ILE A 1 168 ? 14.171 6.961 -24.157 1.00 98.06 168 ILE A C 1
ATOM 1239 O O . ILE A 1 168 ? 14.474 5.770 -24.088 1.00 98.06 168 ILE A O 1
ATOM 1243 N N . CYS A 1 169 ? 13.481 7.477 -25.170 1.00 97.94 169 CYS A N 1
ATOM 1244 C CA . CYS A 1 169 ? 13.174 6.768 -26.402 1.00 97.94 169 CYS A CA 1
ATOM 1245 C C . CYS A 1 169 ? 14.027 7.329 -27.543 1.00 97.94 169 CYS A C 1
ATOM 1247 O O . CYS A 1 169 ? 13.899 8.510 -27.870 1.00 97.94 169 CYS A O 1
ATOM 1249 N N . THR A 1 170 ? 14.870 6.496 -28.152 1.00 98.06 170 THR A N 1
ATOM 1250 C CA . THR A 1 170 ? 15.603 6.827 -29.382 1.00 98.06 170 THR A CA 1
ATOM 1251 C C . THR A 1 170 ? 14.856 6.260 -30.585 1.00 98.06 170 THR A C 1
ATOM 1253 O O . THR A 1 170 ? 14.716 5.046 -30.715 1.00 98.06 170 THR A O 1
ATOM 1256 N N . LEU A 1 171 ? 14.361 7.134 -31.455 1.00 95.94 171 LEU A N 1
ATOM 1257 C CA . LEU A 1 171 ? 13.537 6.808 -32.619 1.00 95.94 171 LEU A CA 1
ATOM 1258 C C . LEU A 1 171 ? 14.389 6.348 -33.826 1.00 95.94 171 LEU A C 1
ATOM 1260 O O . LEU A 1 171 ? 15.589 6.628 -33.874 1.00 95.94 171 LEU A O 1
ATOM 1264 N N . PRO A 1 172 ? 13.794 5.695 -34.850 1.00 95.88 172 PRO A N 1
ATOM 1265 C CA . PRO A 1 172 ? 14.517 5.226 -36.044 1.00 95.88 172 PRO A CA 1
ATOM 1266 C C . PRO A 1 172 ? 15.261 6.304 -36.854 1.00 95.88 172 PRO A C 1
ATOM 1268 O O . PRO A 1 172 ? 16.154 5.978 -37.633 1.00 95.88 172 PRO A O 1
ATOM 1271 N N . ASN A 1 173 ? 14.907 7.583 -36.689 1.00 94.38 173 ASN A N 1
ATOM 1272 C CA . ASN A 1 173 ? 15.598 8.732 -37.290 1.00 94.38 173 ASN A CA 1
ATOM 1273 C C . ASN A 1 173 ? 16.848 9.185 -36.493 1.00 94.38 173 ASN A C 1
ATOM 1275 O O . ASN A 1 173 ? 17.527 10.117 -36.920 1.00 94.38 173 ASN A O 1
ATOM 1279 N N . GLY A 1 174 ? 17.145 8.559 -35.347 1.00 93.25 174 GLY A N 1
ATOM 1280 C CA . GLY A 1 174 ? 18.222 8.932 -34.421 1.00 93.25 174 GLY A CA 1
ATOM 1281 C C . GLY A 1 174 ? 17.846 10.011 -33.394 1.00 93.25 174 GLY A C 1
ATOM 1282 O O . GLY A 1 174 ? 18.642 10.316 -32.506 1.00 93.25 174 GLY A O 1
ATOM 1283 N N . GLU A 1 175 ? 16.643 10.578 -33.475 1.00 95.38 175 GLU A N 1
ATOM 1284 C CA . GLU A 1 175 ? 16.115 11.528 -32.494 1.00 95.38 175 GLU A CA 1
ATOM 1285 C C . GLU A 1 175 ? 15.898 10.836 -31.144 1.00 95.38 175 GLU A C 1
ATOM 1287 O O . GLU A 1 175 ? 15.469 9.686 -31.095 1.00 95.38 175 GLU A O 1
ATOM 1292 N N . SER A 1 176 ? 16.189 11.521 -30.037 1.00 96.19 176 SER A N 1
ATOM 1293 C CA . SER A 1 176 ? 15.992 10.975 -28.690 1.00 96.19 176 SER A CA 1
ATOM 1294 C C . SER A 1 176 ? 15.125 11.906 -27.852 1.00 96.19 176 SER A C 1
ATOM 1296 O O . SER A 1 176 ? 15.454 13.080 -27.690 1.00 96.19 176 SER A O 1
ATOM 1298 N N . ARG A 1 177 ? 14.024 11.373 -27.316 1.00 96.25 177 ARG A N 1
ATOM 1299 C CA . ARG A 1 177 ? 13.006 12.109 -26.548 1.00 96.25 177 ARG A CA 1
ATOM 1300 C C . ARG A 1 177 ? 12.762 11.462 -25.188 1.00 96.25 177 ARG A C 1
ATOM 1302 O O . ARG A 1 177 ? 13.089 10.293 -24.989 1.00 96.25 177 ARG A O 1
ATOM 1309 N N . ASP A 1 178 ? 12.158 12.196 -24.256 1.00 97.25 178 ASP A N 1
ATOM 1310 C CA . ASP A 1 178 ? 11.590 11.569 -23.059 1.00 97.25 178 ASP A CA 1
ATOM 1311 C C . ASP A 1 178 ? 10.433 10.645 -23.475 1.00 97.25 178 ASP A C 1
ATOM 1313 O O . ASP A 1 178 ? 9.544 11.028 -24.239 1.00 97.25 178 ASP A O 1
ATOM 1317 N N . ALA A 1 179 ? 10.459 9.398 -23.007 1.00 97.38 179 ALA A N 1
ATOM 1318 C CA . ALA A 1 179 ? 9.510 8.381 -23.441 1.00 97.38 179 ALA A CA 1
ATOM 1319 C C . ALA A 1 179 ? 8.077 8.685 -22.969 1.00 97.38 179 ALA A C 1
ATOM 1321 O O . ALA A 1 179 ? 7.117 8.390 -23.681 1.00 97.38 179 ALA A O 1
ATOM 1322 N N . TRP A 1 180 ? 7.915 9.292 -21.788 1.00 96.25 180 TRP A N 1
ATOM 1323 C CA . TRP A 1 180 ? 6.605 9.666 -21.255 1.00 96.25 180 TRP A CA 1
ATOM 1324 C C . TRP A 1 180 ? 6.050 10.923 -21.929 1.00 96.25 180 TRP A C 1
ATOM 1326 O O . TRP A 1 180 ? 4.839 11.037 -22.103 1.00 96.25 180 TRP A O 1
ATOM 1336 N N . GLU A 1 181 ? 6.905 11.871 -22.315 1.00 96.75 181 GLU A N 1
ATOM 1337 C CA . GLU A 1 181 ? 6.545 12.982 -23.201 1.00 96.75 181 GLU A CA 1
ATOM 1338 C C . GLU A 1 181 ? 6.025 12.460 -24.545 1.00 96.75 181 GLU A C 1
ATOM 1340 O O . GLU A 1 181 ? 4.879 12.739 -24.897 1.00 96.75 181 GLU A O 1
ATOM 1345 N N . TYR A 1 182 ? 6.809 11.619 -25.226 1.00 95.56 182 TYR A N 1
ATOM 1346 C CA . TYR A 1 182 ? 6.456 11.041 -26.525 1.00 95.56 182 TYR A CA 1
ATOM 1347 C C . TYR A 1 182 ? 5.137 10.246 -26.484 1.00 95.56 182 TYR A C 1
ATOM 1349 O O . TYR A 1 182 ? 4.245 10.482 -27.301 1.00 95.56 182 TYR A O 1
ATOM 1357 N N . PHE A 1 183 ? 4.954 9.385 -25.477 1.00 96.06 183 PHE A N 1
ATOM 1358 C CA . PHE A 1 183 ? 3.708 8.639 -25.260 1.00 96.06 183 PHE A CA 1
ATOM 1359 C C . PHE A 1 183 ? 2.485 9.552 -25.052 1.00 96.06 183 PHE A C 1
ATOM 1361 O O . PHE A 1 183 ? 1.420 9.314 -25.624 1.00 96.06 183 PHE A O 1
ATOM 1368 N N . ARG A 1 184 ? 2.625 10.633 -24.270 1.00 96.12 184 ARG A N 1
ATOM 1369 C CA . ARG A 1 184 ? 1.531 11.593 -24.015 1.00 96.12 184 ARG A CA 1
ATOM 1370 C C . ARG A 1 184 ? 1.244 12.527 -25.188 1.00 96.12 184 ARG A C 1
ATOM 1372 O O . ARG A 1 184 ? 0.155 13.092 -25.239 1.00 96.12 184 ARG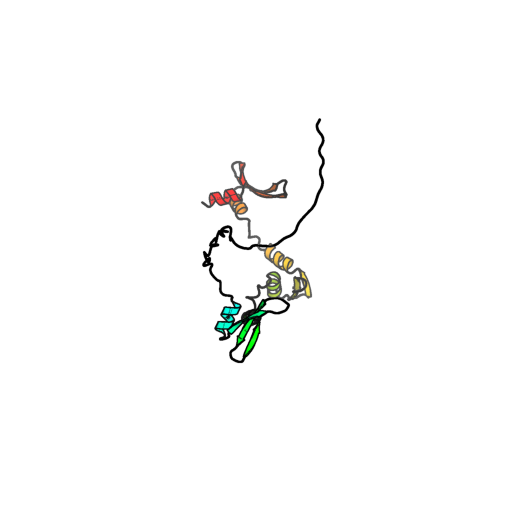 A O 1
ATOM 1379 N N . GLU A 1 185 ? 2.187 12.736 -26.100 1.00 95.00 185 GLU A N 1
ATOM 1380 C CA . GLU A 1 185 ? 1.937 13.472 -27.343 1.00 95.00 185 GLU A CA 1
ATOM 1381 C C . GLU A 1 185 ? 1.173 12.635 -28.364 1.00 95.00 185 GLU A C 1
ATOM 1383 O O . GLU A 1 185 ? 0.231 13.145 -28.957 1.00 95.00 185 GLU A O 1
ATOM 1388 N N . ALA A 1 186 ? 1.512 11.351 -28.503 1.00 89.19 186 ALA A N 1
ATOM 1389 C CA . ALA A 1 186 ? 0.792 10.416 -29.368 1.00 89.19 186 ALA A CA 1
ATOM 1390 C C . ALA A 1 186 ? -0.615 10.034 -28.856 1.00 89.19 186 A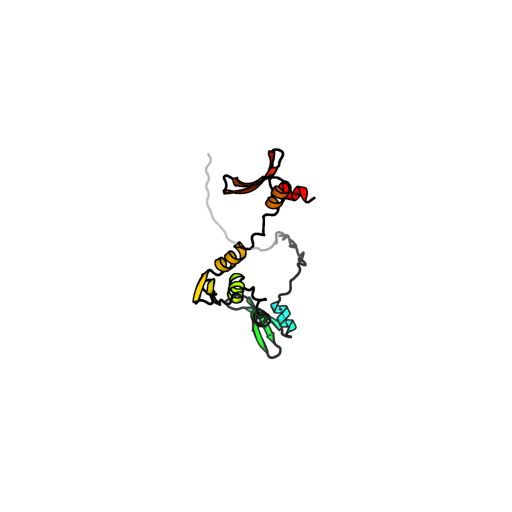LA A C 1
ATOM 1392 O O . ALA A 1 186 ? -1.369 9.371 -29.563 1.00 89.19 186 ALA A O 1
ATOM 1393 N N . SER A 1 187 ? -0.969 10.451 -27.635 1.00 79.19 187 SER A N 1
ATOM 1394 C CA . SER A 1 187 ? -2.262 10.196 -26.981 1.00 79.19 187 SER A CA 1
ATOM 1395 C C . SER A 1 187 ? -3.229 11.398 -27.046 1.00 79.19 187 SER A C 1
ATOM 1397 O O . SER A 1 187 ? -4.041 11.572 -26.135 1.00 79.19 187 SER A O 1
ATOM 1399 N N . LYS A 1 188 ? -3.110 12.261 -28.067 1.00 67.81 188 LYS A N 1
ATOM 1400 C CA . LYS A 1 188 ? -3.906 13.491 -28.265 1.00 67.81 188 LYS A CA 1
ATOM 1401 C C . LYS A 1 188 ? -4.570 13.525 -29.640 1.00 67.81 188 LYS A C 1
ATOM 1403 O O . LYS A 1 188 ? -5.716 14.021 -29.683 1.00 67.81 188 LYS A O 1
#

InterPro domains:
  IPR005590 Protein of unknown function DUF333 [PF03891] (42-86)
  IPR005590 Protein of unknown function DUF333 [PF03891] (94-132)
  IPR005590 Protein of unknown function DUF333 [PF03891] (140-185)

Organism: NCBI:t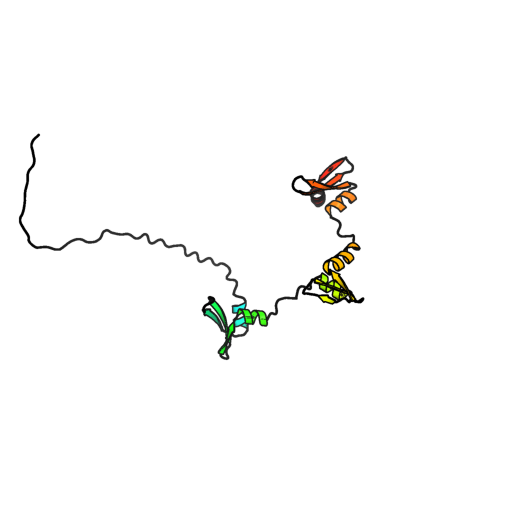xid2986804

Radius of gyration: 40.74 Å; Cα contacts (8 Å, |Δi|>4): 198; chains: 1; bounding box: 61×119×95 Å

Solvent-accessible surface area (backbone atoms only — not comparable to full-atom values): 11852 Å² total; per-residue (Å²): 142,81,85,85,88,81,87,84,82,89,78,92,80,82,88,86,82,91,88,86,88,79,82,86,79,80,74,84,80,74,82,73,85,77,79,72,76,83,64,83,76,76,70,56,64,34,46,53,51,24,43,76,74,64,23,50,60,46,77,47,77,59,99,93,45,74,51,53,32,23,33,38,89,90,68,52,73,46,53,17,62,57,54,46,45,69,77,47,64,82,68,84,73,80,71,53,64,31,44,52,51,26,44,72,72,58,22,48,50,42,89,88,84,46,32,19,36,36,82,88,75,49,76,41,57,17,61,54,56,46,48,54,64,48,61,76,58,84,72,86,68,58,66,32,48,51,51,25,43,76,68,63,19,51,61,46,80,47,70,47,100,87,68,51,74,47,51,36,23,35,39,83,87,71,51,73,43,51,17,59,59,54,46,59,60,78,70,112

Secondary structure (DSSP, 8-state):
--------------------------------------------HHHHHHHHTTPEEEEEEETTEEEEEEE-TTS-EEEHHHHHHHHS-SSS----HHHHHHHHTT-EE-TTT-EEE-TTS-EEEHHHHHHHHHHH-TT---HHHHHHHHTTPEEEEEE-TTS-EEEEEE-TTS-EEEHHHHHHHTT-

Nearest PDB structures (foldseek):
  2x5c-assembly2_B  TM=6.251E-01  e=2.320E-01  Pyrobaculum spherical virus
  7us2-assembly1_E  TM=4.299E-01  e=4.499E+00  Homo sapiens
  6pxk-assembly2_H  TM=2.832E-01  e=5.703E+00  Escherichia coli

Sequence (188 aa):
MKPSIGFTFISKRLTALILLIATFGITIFSPSDTLADAGVTLANPAAVYCIDQGGFYGQKRDENGSHGVCRMSDGTEQDAWGMLREAHEPEPKIANPAATFCNANGGTYNLEDGSCELANGEAVDGWEYLRASHAESTKMVNPAAAFCVESGGSYQIVTADDGSQKGICTLPNGESRDAWEYFREASK

Mean predicted aligned error: 19.34 Å